Protein AF-A0A6J4N332-F1 (afdb_monomer_lite)

InterPro domains:
  IPR011109 DNA-binding recombinase domain [PF07508] (52-156)
  IPR038109 DNA-binding recombinase domain superfamily [G3DSA:3.90.1750.20] (2-177)
  IPR050639 Site-specific recombinase resolvase [PTHR30461] (3-165)

Radius of gyration: 23.94 Å; chains: 1; bounding box: 60×41×63 Å

Organism: NCBI:txid904963

Secondary structure (DSSP, 8-state):
-TTTT---SS---TTEEEEEE-TT--B---B-TT---SSTT-EEEEEE--HHHHHHHHHHHHHHHTS---HHHHHHHHHHTT---TTSPPP-HHHHHHHHH-GGGGT-EEE-SEE--TTS--EEPPGGG-EEETT-S--SS-HHHHHHHHHHHHHHHPPPPHHHHHHHHHHHHHH-SS--HHHHHTSTTSPPHHHHHHHHSSHHHHHHHTT---S-TTHHHHHHHHHHHHH---

Structure (mmCIF, N/CA/C/O backbone):
data_AF-A0A6J4N332-F1
#
_entry.id   AF-A0A6J4N332-F1
#
loop_
_atom_site.group_PDB
_atom_site.id
_atom_site.type_symbol
_atom_site.label_atom_id
_atom_site.label_alt_id
_atom_site.label_comp_id
_atom_site.label_asym_id
_atom_site.label_entity_id
_atom_site.label_seq_id
_atom_site.pdbx_PDB_ins_code
_atom_site.Cartn_x
_atom_site.Cartn_y
_atom_site.Cartn_z
_atom_site.occupancy
_atom_site.B_iso_or_equiv
_atom_site.auth_seq_id
_atom_site.auth_comp_id
_atom_site.auth_asym_id
_atom_site.auth_atom_id
_atom_site.pdbx_PDB_model_num
ATOM 1 N N . MET A 1 1 ? -13.618 -12.647 20.416 1.00 58.19 1 MET A N 1
ATOM 2 C CA . MET A 1 1 ? -13.437 -11.167 20.383 1.00 58.19 1 MET A CA 1
ATOM 3 C C . MET A 1 1 ? -13.174 -10.692 18.962 1.00 58.19 1 MET A C 1
ATOM 5 O O . MET A 1 1 ? -13.918 -9.859 18.483 1.00 58.19 1 MET A O 1
ATOM 9 N N . ILE A 1 2 ? -12.163 -11.226 18.280 1.00 55.88 2 ILE A N 1
ATOM 10 C CA . ILE A 1 2 ? -11.837 -10.832 16.899 1.00 55.88 2 ILE A CA 1
ATOM 11 C C . ILE A 1 2 ? -12.710 -11.577 15.882 1.00 55.88 2 ILE A C 1
ATOM 13 O O . ILE A 1 2 ? -13.166 -10.977 14.921 1.00 55.88 2 ILE A O 1
ATOM 17 N N . GLU A 1 3 ? -13.050 -12.836 16.171 1.00 62.97 3 GLU A N 1
ATOM 18 C CA . GLU A 1 3 ? -14.082 -13.617 15.459 1.00 62.97 3 GLU A CA 1
ATOM 19 C C . GLU A 1 3 ? -15.482 -12.989 15.529 1.00 62.97 3 GLU A C 1
ATOM 21 O O . GLU A 1 3 ? -16.375 -13.417 14.821 1.00 62.97 3 GLU A O 1
ATOM 26 N N . LEU A 1 4 ? -15.673 -11.976 16.383 1.00 65.00 4 LEU A N 1
ATOM 27 C CA . LEU A 1 4 ? -16.906 -11.190 16.489 1.00 65.00 4 LEU A CA 1
ATOM 28 C C . LEU A 1 4 ? -16.760 -9.814 15.806 1.00 65.00 4 LEU A C 1
ATOM 30 O O . LEU A 1 4 ? -17.497 -8.889 16.121 1.00 65.00 4 LEU A O 1
ATOM 34 N N . GLY A 1 5 ? -15.728 -9.626 14.974 1.00 66.00 5 GLY A N 1
ATOM 35 C CA . GLY A 1 5 ? -15.474 -8.382 14.242 1.00 66.00 5 GLY A CA 1
ATOM 36 C C . GLY A 1 5 ? -14.709 -7.302 15.019 1.00 66.00 5 GLY A C 1
ATOM 37 O O . GLY A 1 5 ? -14.253 -6.331 14.421 1.00 66.00 5 GLY A O 1
ATOM 38 N N . TYR A 1 6 ? -14.451 -7.457 16.322 1.00 74.50 6 TYR A N 1
ATOM 39 C CA . TYR A 1 6 ? -13.833 -6.389 17.124 1.00 74.50 6 TYR A CA 1
ATOM 40 C C . TYR A 1 6 ? -12.315 -6.240 16.925 1.00 74.50 6 TYR A C 1
ATOM 42 O O . TYR A 1 6 ? -11.560 -7.213 16.833 1.00 74.50 6 TYR A O 1
ATOM 50 N N . ARG A 1 7 ? -11.835 -4.991 16.921 1.00 72.69 7 ARG A N 1
ATOM 51 C CA . ARG A 1 7 ? -10.424 -4.638 16.721 1.00 72.69 7 ARG A CA 1
ATOM 52 C C . ARG A 1 7 ? -9.611 -4.731 18.010 1.00 72.69 7 ARG A C 1
ATOM 54 O O . ARG A 1 7 ? -9.975 -4.172 19.045 1.00 72.69 7 ARG A O 1
ATOM 61 N N . GLN A 1 8 ? -8.438 -5.357 17.922 1.00 70.88 8 GLN A N 1
ATOM 62 C CA . GLN A 1 8 ? -7.503 -5.464 19.040 1.00 70.88 8 GLN A CA 1
ATOM 63 C C . GLN A 1 8 ? -6.393 -4.405 18.953 1.00 70.88 8 GLN A C 1
ATOM 65 O O . GLN A 1 8 ? -5.367 -4.609 18.310 1.00 70.88 8 GLN A O 1
ATOM 70 N N . GLY A 1 9 ? -6.593 -3.283 19.651 1.00 68.81 9 GLY A N 1
ATOM 71 C CA . GLY A 1 9 ? -5.566 -2.258 19.867 1.00 68.81 9 GLY A CA 1
ATOM 72 C C . GLY A 1 9 ? -5.037 -1.570 18.598 1.00 68.81 9 GLY A C 1
ATOM 73 O O . GLY A 1 9 ? -5.588 -1.701 17.505 1.00 68.81 9 GLY A O 1
ATOM 74 N N . GLY A 1 10 ? -3.959 -0.800 18.776 1.00 71.38 10 GLY A N 1
ATOM 75 C CA . GLY A 1 10 ? -3.265 -0.078 17.706 1.00 71.38 10 GLY A CA 1
ATOM 76 C C . GLY A 1 10 ? -4.014 1.149 17.158 1.00 71.38 10 GLY A C 1
ATOM 77 O O . GLY A 1 10 ? -5.195 1.349 17.444 1.00 71.38 10 GLY A O 1
ATOM 78 N N . PRO A 1 11 ? -3.335 2.003 16.373 1.00 73.19 11 PRO A N 1
ATOM 79 C CA . PRO A 1 11 ? -3.972 3.136 15.709 1.00 73.19 11 PRO A CA 1
ATOM 80 C C . PRO A 1 11 ? -4.977 2.678 14.636 1.00 73.19 11 PRO A C 1
ATOM 82 O O . PRO A 1 11 ? -4.857 1.588 14.063 1.00 73.19 11 PRO A O 1
ATOM 85 N N . ALA A 1 12 ? -5.972 3.526 14.354 1.00 77.50 12 ALA A N 1
ATOM 86 C CA . ALA A 1 12 ? -6.942 3.296 13.280 1.00 77.50 12 ALA A CA 1
ATOM 87 C C . ALA A 1 12 ? -6.272 3.411 11.897 1.00 77.50 12 ALA A C 1
ATOM 89 O O . ALA A 1 12 ? -6.415 2.524 11.056 1.00 77.50 12 ALA A O 1
ATOM 90 N N . GLY A 1 13 ? -5.458 4.453 11.706 1.00 80.25 13 GLY A N 1
ATOM 91 C CA . GLY A 1 13 ? -4.932 4.880 10.405 1.00 80.25 13 GLY A CA 1
ATOM 92 C C . GLY A 1 13 ? -5.753 6.038 9.828 1.00 80.25 13 GLY A C 1
ATOM 93 O O . GLY A 1 13 ? -6.741 6.448 10.429 1.00 80.25 13 GLY A O 1
ATOM 94 N N . SER A 1 14 ? -5.331 6.589 8.690 1.00 84.00 14 SER A N 1
ATOM 95 C CA . SER A 1 14 ? -6.048 7.689 8.023 1.00 84.00 14 SER A CA 1
ATOM 96 C C . SER A 1 14 ? -7.370 7.210 7.424 1.00 84.00 14 SER A C 1
ATOM 98 O O . SER A 1 14 ? -7.423 6.096 6.902 1.00 84.00 14 SER A O 1
ATOM 100 N N . GLY A 1 15 ? -8.416 8.036 7.510 1.00 84.31 15 GLY A N 1
ATOM 101 C CA . GLY A 1 15 ? -9.750 7.754 6.962 1.00 84.31 15 GLY A CA 1
ATOM 102 C C . GLY A 1 15 ? -10.626 6.848 7.827 1.00 84.31 15 GLY A C 1
ATOM 103 O O . GLY A 1 15 ? -11.761 6.573 7.458 1.00 84.31 15 GLY A O 1
ATOM 104 N N . VAL A 1 16 ? -10.128 6.399 8.982 1.00 88.06 16 VAL A N 1
ATOM 105 C CA . VAL A 1 16 ? -10.864 5.548 9.927 1.00 88.06 16 VAL A CA 1
ATOM 106 C C . VAL A 1 16 ? -10.650 6.015 11.367 1.00 88.06 16 VAL A C 1
ATOM 108 O O . VAL A 1 16 ? -9.658 6.674 11.698 1.00 88.06 16 VAL A O 1
ATOM 111 N N . ARG A 1 17 ? -11.581 5.672 12.255 1.00 88.00 17 ARG A N 1
ATOM 112 C CA . ARG A 1 17 ? -11.564 6.005 13.682 1.00 88.00 17 ARG A CA 1
ATOM 113 C C . ARG A 1 17 ? -11.876 4.788 14.534 1.00 88.00 17 ARG A C 1
ATOM 115 O O . ARG A 1 17 ? -12.528 3.857 14.084 1.00 88.00 17 ARG A O 1
ATOM 122 N N . ARG A 1 18 ? -11.375 4.791 15.771 1.00 88.81 18 ARG A N 1
ATOM 123 C CA . ARG A 1 18 ? -11.700 3.766 16.770 1.00 88.81 18 ARG A CA 1
ATOM 124 C C . ARG A 1 18 ? -12.920 4.234 17.542 1.00 88.81 18 ARG A C 1
ATOM 126 O O . ARG A 1 18 ? -12.878 5.316 18.113 1.00 88.81 18 ARG A O 1
ATOM 133 N N . MET A 1 19 ? -13.950 3.408 17.609 1.00 86.94 19 MET A N 1
ATOM 134 C CA . MET A 1 19 ? -15.148 3.687 18.393 1.00 86.94 19 MET A CA 1
ATOM 135 C C . MET A 1 19 ? -15.365 2.539 19.384 1.00 86.94 19 MET A C 1
ATOM 137 O O . MET A 1 19 ? -15.422 1.383 18.953 1.00 86.94 19 MET A O 1
ATOM 141 N N . PRO A 1 20 ? -15.419 2.791 20.704 1.00 84.94 20 PRO A N 1
ATOM 142 C CA . PRO A 1 20 ? -15.798 1.781 21.664 1.00 84.94 20 PRO A CA 1
ATOM 143 C C . PRO A 1 20 ? -17.285 1.470 21.516 1.00 84.94 20 PRO A C 1
ATOM 145 O O . PRO A 1 20 ? -18.094 2.362 21.260 1.00 84.94 20 PRO A O 1
ATOM 148 N N . ALA A 1 21 ? -17.628 0.209 21.719 1.00 83.19 21 ALA A N 1
ATOM 149 C CA . ALA A 1 21 ? -18.994 -0.263 21.825 1.00 83.19 21 ALA A CA 1
ATOM 150 C C . ALA A 1 21 ? -19.161 -1.010 23.151 1.00 83.19 21 ALA A C 1
ATOM 152 O O . ALA A 1 21 ? -18.235 -1.699 23.592 1.00 83.19 21 ALA A O 1
ATOM 153 N N . ASP A 1 22 ? -20.309 -0.863 23.805 1.00 82.56 22 ASP A N 1
ATOM 154 C CA . ASP A 1 22 ? -20.609 -1.617 25.025 1.00 82.56 22 ASP A CA 1
ATOM 155 C C . ASP A 1 22 ? -20.849 -3.117 24.735 1.00 82.56 22 ASP A C 1
ATOM 157 O O . ASP A 1 22 ? -20.709 -3.592 23.605 1.00 82.56 22 ASP A O 1
ATOM 161 N N . GLN A 1 23 ? -21.193 -3.898 25.765 1.00 76.12 23 GLN A N 1
ATOM 162 C CA . GLN A 1 23 ? -21.475 -5.333 25.607 1.00 76.12 23 GLN A CA 1
ATOM 163 C C . GLN A 1 23 ? -22.710 -5.625 24.738 1.00 76.12 23 GLN A C 1
ATOM 165 O O . GLN A 1 23 ? -22.808 -6.723 24.196 1.00 76.12 23 GLN A O 1
ATOM 170 N N . ALA A 1 24 ? -23.619 -4.658 24.583 1.00 75.69 24 ALA A N 1
ATOM 171 C CA . ALA A 1 24 ? -24.785 -4.740 23.710 1.00 75.69 24 ALA A CA 1
ATOM 172 C C . ALA A 1 24 ? -24.498 -4.201 22.292 1.00 75.69 24 ALA A C 1
ATOM 174 O O . ALA A 1 24 ? -25.405 -4.145 21.466 1.00 75.69 24 ALA A O 1
ATOM 175 N N . GLY A 1 25 ? -23.253 -3.797 22.002 1.00 72.75 25 GLY A N 1
ATOM 176 C CA . GLY A 1 25 ? -22.838 -3.265 20.705 1.00 72.75 25 GLY A CA 1
ATOM 177 C C . GLY A 1 25 ? -23.150 -1.782 20.492 1.00 72.75 25 GLY A C 1
ATOM 178 O O . GLY A 1 25 ? -22.969 -1.286 19.382 1.00 72.75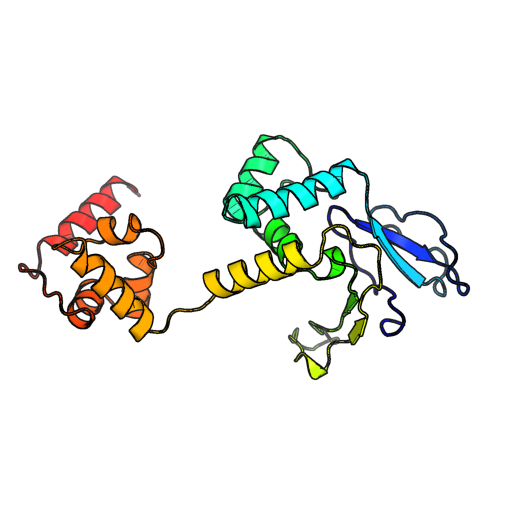 25 GLY A O 1
ATOM 179 N N . ARG A 1 26 ? -23.590 -1.048 21.521 1.00 80.38 26 ARG A N 1
ATOM 180 C CA . ARG A 1 26 ? -23.965 0.366 21.378 1.00 80.38 26 ARG A CA 1
ATOM 181 C C . ARG A 1 26 ? -22.724 1.262 21.353 1.00 80.38 26 ARG A C 1
ATOM 183 O O . ARG A 1 26 ? -21.853 1.090 22.210 1.00 80.38 26 ARG A O 1
ATOM 190 N N . PRO A 1 27 ? -22.631 2.226 20.421 1.00 83.50 27 PRO A N 1
ATOM 191 C CA . PRO A 1 27 ? -21.470 3.102 20.279 1.00 83.50 27 PRO A CA 1
ATOM 192 C C . PRO A 1 27 ? -21.322 4.074 21.459 1.00 83.50 27 PRO A C 1
ATOM 194 O O . PRO A 1 27 ? -22.308 4.627 21.938 1.00 83.50 27 PRO A O 1
ATOM 197 N N . LYS A 1 28 ? -20.081 4.322 21.908 1.00 81.25 28 LYS A N 1
ATOM 198 C CA . LYS A 1 28 ? -19.765 5.170 23.081 1.00 81.25 28 LYS A CA 1
ATOM 199 C C . LYS A 1 28 ? -18.924 6.414 22.749 1.00 81.25 28 LYS A C 1
ATOM 201 O O . LYS A 1 28 ? -18.282 6.976 23.630 1.00 81.25 28 LYS A O 1
ATOM 206 N N . GLY A 1 29 ? -18.927 6.842 21.485 1.00 80.62 29 GLY A N 1
ATOM 207 C CA . GLY A 1 29 ? -18.156 7.991 20.990 1.00 80.62 29 GLY A CA 1
ATOM 208 C C . GLY A 1 29 ? -16.802 7.609 20.384 1.00 80.62 29 GLY A C 1
ATOM 209 O O . GLY A 1 29 ? -16.307 6.502 20.567 1.00 80.62 29 GLY A O 1
ATOM 210 N N . VAL A 1 30 ? -16.203 8.503 19.600 1.00 84.25 30 VAL A N 1
ATOM 211 C CA . VAL A 1 30 ? -14.932 8.232 18.910 1.00 84.25 30 VAL A CA 1
ATOM 212 C C . VAL A 1 30 ? -13.750 8.453 19.854 1.00 84.25 30 VAL A C 1
ATOM 214 O O . VAL A 1 30 ? -13.645 9.505 20.471 1.00 84.25 30 VAL A O 1
ATOM 217 N N . LEU A 1 31 ? -12.825 7.490 19.914 1.00 80.06 31 LEU A N 1
ATOM 218 C CA . LEU A 1 31 ? -11.552 7.652 20.616 1.00 80.06 31 LEU A CA 1
ATOM 219 C C . LEU A 1 31 ? -10.600 8.538 19.809 1.00 80.06 31 LEU A C 1
ATOM 221 O O . LEU A 1 31 ? -10.289 8.252 18.644 1.00 80.06 31 LEU A O 1
ATOM 225 N N . GLY A 1 32 ? -10.061 9.548 20.478 1.00 73.62 32 GLY A N 1
ATOM 226 C CA . GLY A 1 32 ? -8.930 10.339 20.034 1.00 73.62 32 GLY A CA 1
ATOM 227 C C . GLY A 1 32 ? -7.633 9.530 19.941 1.00 73.62 32 GLY A C 1
ATOM 228 O O . GLY A 1 32 ? -7.525 8.344 20.284 1.00 73.62 32 GLY A O 1
ATOM 229 N N . ARG A 1 33 ? -6.586 10.179 19.433 1.00 68.06 33 ARG A N 1
ATOM 230 C CA . ARG A 1 33 ? -5.275 9.543 19.281 1.00 68.06 33 ARG A CA 1
ATOM 231 C C . ARG A 1 33 ? -4.666 9.256 20.654 1.00 68.06 33 ARG A C 1
ATOM 233 O O . ARG A 1 33 ? -4.475 10.161 21.450 1.00 68.06 33 ARG A O 1
ATOM 240 N N . GLY A 1 34 ? -4.290 8.000 20.890 1.00 68.31 34 GLY A N 1
ATOM 241 C CA . GLY A 1 34 ? -3.694 7.570 22.161 1.00 68.31 34 GLY A CA 1
ATOM 242 C C . GLY A 1 34 ? -4.720 7.286 23.259 1.00 68.31 34 GLY A C 1
ATOM 243 O O . GLY A 1 34 ? -4.375 6.635 24.241 1.00 68.31 34 GLY A O 1
ATOM 244 N N . GLU A 1 35 ? -5.982 7.670 23.055 1.00 76.94 35 GLU A N 1
ATOM 245 C CA . GLU A 1 35 ? -7.046 7.383 24.004 1.00 76.94 35 GLU A CA 1
ATOM 246 C C . GLU A 1 35 ? -7.361 5.886 24.065 1.00 76.94 35 GLU A C 1
ATOM 248 O O . GLU A 1 35 ? -7.295 5.121 23.081 1.00 76.94 35 GLU A O 1
ATOM 253 N N . GLN A 1 36 ? -7.694 5.469 25.280 1.00 75.81 36 GLN A N 1
ATOM 254 C CA . GLN A 1 36 ? -8.082 4.113 25.613 1.00 75.81 36 GLN A CA 1
ATOM 255 C C . GLN A 1 36 ? -9.560 4.099 25.985 1.00 75.81 36 GLN A C 1
ATOM 257 O O . GLN A 1 36 ? -10.103 5.073 26.492 1.00 75.81 36 GLN A O 1
ATOM 262 N N . LYS A 1 37 ? -10.211 2.969 25.716 1.00 74.75 37 LYS A N 1
ATOM 263 C CA . LYS A 1 37 ? -11.578 2.726 26.173 1.00 74.75 37 LYS A CA 1
ATOM 264 C C . LYS A 1 37 ? -11.636 2.797 27.702 1.00 74.75 37 LYS A C 1
ATOM 266 O O . LYS A 1 37 ? -10.734 2.290 28.367 1.00 74.75 37 LYS A O 1
ATOM 271 N N . SER A 1 38 ? -12.706 3.373 28.238 1.00 73.75 38 SER A N 1
ATOM 272 C CA . SER A 1 38 ? -12.874 3.546 29.684 1.00 73.75 38 SER A CA 1
ATOM 273 C C . SER A 1 38 ? -13.109 2.222 30.413 1.00 73.75 38 SER A C 1
ATOM 275 O O . SER A 1 38 ? -12.639 2.052 31.532 1.00 73.75 38 SER A O 1
ATOM 277 N N . LEU A 1 39 ? -13.796 1.260 29.781 1.00 72.56 39 LEU A N 1
ATOM 278 C CA . LEU A 1 39 ? -14.021 -0.070 30.353 1.00 72.56 39 LEU A CA 1
ATOM 279 C C . LEU A 1 39 ? -13.248 -1.143 29.587 1.00 72.56 39 LEU A C 1
ATOM 281 O O . LEU A 1 39 ? -13.267 -1.213 28.357 1.00 72.56 39 LEU A O 1
ATOM 285 N N . GLN A 1 40 ? -12.612 -2.058 30.320 1.00 70.94 40 GLN A N 1
ATOM 286 C CA . GLN A 1 40 ? -11.914 -3.197 29.720 1.00 70.94 40 GLN A CA 1
ATOM 287 C C . GLN A 1 40 ? -12.870 -4.134 28.960 1.00 70.94 40 GLN A C 1
ATOM 289 O O . GLN A 1 40 ? -12.460 -4.771 27.983 1.00 70.94 40 GLN A O 1
ATOM 294 N N . THR A 1 41 ? -14.135 -4.188 29.379 1.00 75.25 41 THR A N 1
ATOM 295 C CA . THR A 1 41 ? -15.204 -4.988 28.770 1.00 75.25 41 THR A CA 1
ATOM 296 C C . THR A 1 41 ? -15.729 -4.403 27.462 1.00 75.25 41 THR A C 1
ATOM 298 O O . THR A 1 41 ? -16.176 -5.178 26.615 1.00 75.25 41 THR A O 1
ATOM 301 N N . ASP A 1 42 ? -15.614 -3.084 27.262 1.00 76.38 42 ASP A N 1
ATOM 302 C CA . ASP A 1 42 ? -16.023 -2.436 26.016 1.00 76.38 42 ASP A CA 1
ATOM 303 C C . ASP A 1 42 ? -15.229 -3.022 24.841 1.00 76.38 42 ASP A C 1
ATOM 305 O O . ASP A 1 42 ? -14.031 -3.331 24.924 1.00 76.38 42 ASP A O 1
ATOM 309 N N . ARG A 1 43 ? -15.903 -3.204 23.717 1.00 80.50 43 ARG A N 1
ATOM 310 C CA . ARG A 1 43 ? -15.305 -3.642 22.459 1.00 80.50 43 ARG A CA 1
ATOM 311 C C . ARG A 1 43 ? -14.891 -2.425 21.644 1.00 80.50 43 ARG A C 1
ATOM 313 O O . ARG A 1 43 ? -15.286 -1.315 21.961 1.00 80.50 43 ARG A O 1
ATOM 320 N N . VAL A 1 44 ? -14.045 -2.602 20.632 1.00 82.12 44 VAL A N 1
ATOM 321 C CA . VAL A 1 44 ? -13.648 -1.505 19.733 1.00 82.12 44 VAL A CA 1
ATOM 322 C C . VAL A 1 44 ? -13.962 -1.918 18.310 1.00 82.12 44 VAL A C 1
ATOM 324 O O . VAL A 1 44 ? -13.527 -2.984 17.876 1.00 82.12 44 VAL A O 1
ATOM 327 N N . VAL A 1 45 ? -14.672 -1.060 17.591 1.00 84.56 45 VAL A N 1
ATOM 328 C CA . VAL A 1 45 ? -14.903 -1.168 16.150 1.00 84.56 45 VAL A CA 1
ATOM 329 C C . VAL A 1 45 ? -14.167 -0.047 15.420 1.00 84.56 45 VAL A C 1
ATOM 331 O O . VAL A 1 45 ? -13.735 0.935 16.038 1.00 84.56 45 VAL A O 1
ATOM 334 N N . LEU A 1 46 ? -13.961 -0.219 14.116 1.00 86.88 46 LEU A N 1
ATOM 335 C CA . LEU A 1 46 ? -13.581 0.882 13.245 1.00 86.88 46 LEU A CA 1
ATOM 336 C C . LEU A 1 46 ? -14.825 1.483 12.608 1.00 86.88 46 LEU A C 1
ATOM 338 O O . LEU A 1 46 ? -15.744 0.762 12.245 1.00 86.88 46 LEU A O 1
ATOM 342 N N . VAL A 1 47 ? -14.806 2.800 12.468 1.00 87.94 47 VAL A N 1
ATOM 343 C CA . VAL A 1 47 ? -15.796 3.562 11.705 1.00 87.94 47 VAL A CA 1
ATOM 344 C C . VAL A 1 47 ? -15.081 4.507 10.744 1.00 87.94 47 VAL A C 1
ATOM 346 O O . VAL A 1 47 ? -13.905 4.824 10.984 1.00 87.94 47 VAL A O 1
ATOM 349 N N . PRO A 1 48 ? -15.744 4.968 9.673 1.00 90.75 48 PRO A N 1
ATOM 350 C CA . PRO A 1 48 ? -15.227 6.018 8.813 1.00 90.75 48 PRO A CA 1
ATOM 351 C C . PRO A 1 48 ? -14.811 7.243 9.633 1.00 90.75 48 PRO A C 1
ATOM 353 O O . PRO A 1 48 ? -15.427 7.593 10.642 1.00 90.75 48 PRO A O 1
ATOM 356 N N . GLY A 1 49 ? -13.687 7.844 9.249 1.00 88.56 49 GLY A N 1
ATOM 357 C CA . GLY A 1 49 ? -13.210 9.087 9.847 1.00 88.56 49 GLY A CA 1
ATOM 358 C C . GLY A 1 49 ? -13.924 10.319 9.286 1.00 88.56 49 GLY A C 1
ATOM 359 O O . GLY A 1 49 ? -14.928 10.186 8.596 1.00 88.56 49 GLY A O 1
ATOM 360 N N . PRO A 1 50 ? -13.390 11.523 9.555 1.00 89.62 50 PRO A N 1
ATOM 361 C CA . PRO A 1 50 ? -13.890 12.757 8.960 1.00 89.62 50 PRO A CA 1
ATOM 362 C C . PRO A 1 50 ? -13.943 12.671 7.433 1.00 89.62 50 PRO A C 1
ATOM 364 O O . PRO A 1 50 ? -13.031 12.101 6.823 1.00 89.62 50 PRO A O 1
ATOM 367 N N . ASP A 1 51 ? -14.950 13.304 6.829 1.00 89.62 51 ASP A N 1
ATOM 368 C CA . ASP A 1 51 ? -15.207 13.248 5.383 1.00 89.62 51 ASP A CA 1
ATOM 369 C C . ASP A 1 51 ? -13.980 13.613 4.549 1.00 89.62 51 ASP A C 1
ATOM 371 O O . ASP A 1 51 ? -13.693 12.951 3.554 1.00 89.62 51 ASP A O 1
ATOM 375 N N . GLN A 1 52 ? -13.195 14.596 4.998 1.00 89.88 52 GLN A N 1
ATOM 376 C CA . GLN A 1 52 ? -11.952 14.979 4.335 1.00 89.88 52 GLN A CA 1
ATOM 377 C C . GLN A 1 52 ? -10.943 13.823 4.278 1.00 89.88 52 GLN A C 1
ATOM 379 O O . GLN A 1 52 ? -10.346 13.576 3.236 1.00 89.88 52 GLN A O 1
ATOM 384 N N . GLU A 1 53 ? -10.759 13.075 5.370 1.00 91.12 53 GLU A N 1
ATOM 385 C CA . GLU A 1 53 ? -9.827 11.944 5.371 1.00 91.12 53 GLU A CA 1
ATOM 386 C C . GLU A 1 53 ? -10.347 10.777 4.528 1.00 91.12 53 GLU A C 1
ATOM 388 O O . GLU A 1 53 ? -9.562 10.101 3.859 1.00 91.12 53 GLU A O 1
ATOM 393 N N . VAL A 1 54 ? -11.660 10.534 4.558 1.00 93.25 54 VAL A N 1
ATOM 394 C CA . VAL A 1 54 ? -12.321 9.531 3.711 1.00 93.25 54 VAL A CA 1
ATOM 395 C C . VAL A 1 54 ? -12.151 9.893 2.234 1.00 93.25 54 VAL A C 1
ATOM 397 O O . VAL A 1 54 ? -11.774 9.036 1.432 1.00 93.25 54 VAL A O 1
ATOM 400 N N . ALA A 1 55 ? -12.347 11.164 1.877 1.00 93.75 55 ALA A N 1
ATOM 401 C CA . ALA A 1 55 ? -12.126 11.681 0.532 1.00 93.75 55 ALA A CA 1
ATOM 402 C C . ALA A 1 55 ? -10.660 11.532 0.103 1.00 93.75 55 ALA A C 1
ATOM 404 O O . ALA A 1 55 ? -10.397 11.037 -0.995 1.00 93.75 55 ALA A O 1
ATOM 405 N N . THR A 1 56 ? -9.698 11.846 0.979 1.00 94.88 56 THR A N 1
ATOM 406 C CA . THR A 1 56 ? -8.274 11.627 0.693 1.00 94.88 56 THR A CA 1
ATOM 407 C C . THR A 1 56 ? -7.987 10.143 0.433 1.00 94.88 56 THR A C 1
ATOM 409 O O . THR A 1 56 ? -7.363 9.819 -0.577 1.00 94.88 56 THR A O 1
ATOM 412 N N . VAL A 1 57 ? -8.499 9.217 1.256 1.00 95.56 57 VAL A N 1
ATOM 413 C CA . VAL A 1 57 ? -8.347 7.767 1.014 1.00 95.56 57 VAL A CA 1
ATOM 414 C C . VAL A 1 57 ? -8.939 7.357 -0.337 1.00 95.56 57 VAL A C 1
ATOM 416 O O . VAL A 1 57 ? -8.281 6.652 -1.100 1.00 95.56 57 VAL A O 1
ATOM 419 N N . ARG A 1 58 ? -10.144 7.822 -0.679 1.00 96.50 58 ARG A N 1
ATOM 420 C CA . ARG A 1 58 ? -10.776 7.521 -1.974 1.00 96.50 58 ARG A CA 1
ATOM 421 C C . ARG A 1 58 ? -9.970 8.073 -3.153 1.00 96.50 58 ARG A C 1
ATOM 423 O O . ARG A 1 58 ? -9.772 7.357 -4.132 1.00 96.50 58 ARG A O 1
ATOM 430 N N . SER A 1 59 ? -9.427 9.286 -3.038 1.00 96.56 59 SER A N 1
ATOM 431 C CA . SER A 1 59 ? -8.564 9.870 -4.075 1.00 96.56 59 SER A CA 1
ATOM 432 C C . SER A 1 59 ? -7.252 9.100 -4.261 1.00 96.56 59 SER A C 1
ATOM 434 O O . SER A 1 59 ? -6.775 8.984 -5.385 1.00 96.56 59 SER A O 1
ATOM 436 N N . ILE A 1 60 ? -6.697 8.496 -3.200 1.00 97.44 60 ILE A N 1
ATOM 437 C CA . ILE A 1 60 ? -5.541 7.590 -3.306 1.00 97.44 60 ILE A CA 1
ATOM 438 C C . ILE A 1 60 ? -5.889 6.374 -4.171 1.00 97.44 60 ILE A C 1
ATOM 440 O O . ILE A 1 60 ? -5.109 6.012 -5.053 1.00 97.44 60 ILE A O 1
ATOM 444 N N . TYR A 1 61 ? -7.053 5.757 -3.946 1.00 97.88 61 TYR A N 1
ATOM 445 C CA . TYR A 1 61 ? -7.506 4.627 -4.762 1.00 97.88 61 TYR A CA 1
ATOM 446 C C . TYR A 1 61 ? -7.741 5.033 -6.213 1.00 97.88 61 TYR A C 1
ATOM 448 O O . TYR A 1 61 ? -7.280 4.334 -7.111 1.00 97.88 61 TYR A O 1
ATOM 456 N N . GLN A 1 62 ? -8.384 6.176 -6.449 1.00 97.56 62 GLN A N 1
ATOM 457 C CA . GLN A 1 62 ? -8.575 6.712 -7.794 1.00 97.56 62 GLN A CA 1
ATOM 458 C C . GLN A 1 62 ? -7.233 6.927 -8.509 1.00 97.56 62 GLN A C 1
ATOM 460 O O . GLN A 1 62 ? -7.026 6.377 -9.589 1.00 97.56 62 GLN A O 1
ATOM 465 N N . ALA A 1 63 ? -6.304 7.645 -7.876 1.00 97.31 63 ALA A N 1
ATOM 466 C CA . ALA A 1 63 ? -4.983 7.938 -8.420 1.00 97.31 63 ALA A CA 1
ATOM 467 C C . ALA A 1 63 ? -4.174 6.671 -8.738 1.00 97.31 63 ALA A C 1
ATOM 469 O O . ALA A 1 63 ? -3.433 6.616 -9.718 1.00 97.31 63 ALA A O 1
ATOM 470 N N . PHE A 1 64 ? -4.298 5.640 -7.903 1.00 97.31 64 PHE A N 1
ATOM 471 C CA . PHE A 1 64 ? -3.573 4.391 -8.093 1.00 97.31 64 PHE A CA 1
ATOM 472 C C . PHE A 1 64 ? -4.209 3.492 -9.161 1.00 97.31 64 PHE A C 1
ATOM 474 O O . PHE A 1 64 ? -3.501 2.951 -10.010 1.00 97.31 64 PHE A O 1
ATOM 481 N N . VAL A 1 65 ? -5.531 3.313 -9.104 1.00 96.44 65 VAL A N 1
ATOM 482 C CA . VAL A 1 65 ? -6.272 2.359 -9.941 1.00 96.44 65 VAL A CA 1
ATOM 483 C C . VAL A 1 65 ? -6.593 2.938 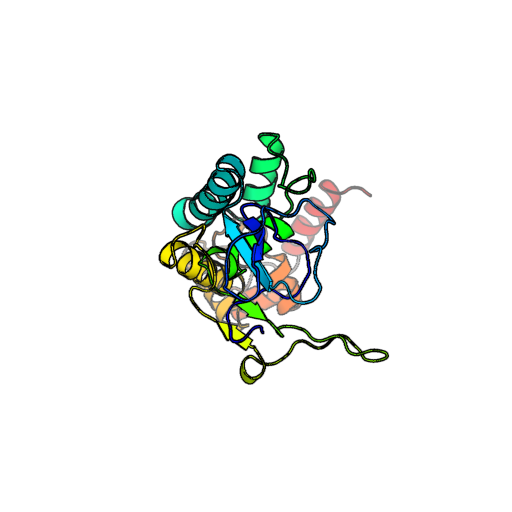-11.313 1.00 96.44 65 VAL A C 1
ATOM 485 O O . VAL A 1 65 ? -6.382 2.258 -12.311 1.00 96.44 65 VAL A O 1
ATOM 488 N N . ARG A 1 66 ? -7.112 4.170 -11.369 1.00 94.62 66 ARG A N 1
ATOM 489 C CA . ARG A 1 66 ? -7.541 4.802 -12.625 1.00 94.62 66 ARG A CA 1
ATOM 490 C C . ARG A 1 66 ? -6.389 5.513 -13.317 1.00 94.62 66 ARG A C 1
ATOM 492 O O . ARG A 1 66 ? -6.166 5.285 -14.498 1.00 94.62 66 ARG A O 1
ATOM 499 N N . ASP A 1 67 ? -5.630 6.307 -12.567 1.00 94.50 67 ASP A N 1
ATOM 500 C CA . ASP A 1 67 ? -4.567 7.138 -13.151 1.00 94.50 67 ASP A CA 1
ATOM 501 C C . ASP A 1 67 ? -3.220 6.393 -13.232 1.00 94.50 67 ASP A C 1
ATOM 503 O O . ASP A 1 67 ? -2.225 6.931 -13.711 1.00 94.50 67 ASP A O 1
ATOM 507 N N . GLY A 1 68 ? -3.153 5.154 -12.728 1.00 91.69 68 GLY A N 1
ATOM 508 C CA . GLY A 1 68 ? -1.971 4.293 -12.811 1.00 91.69 68 GLY A CA 1
ATOM 509 C C . GLY A 1 68 ? -0.760 4.763 -11.996 1.00 91.69 68 GLY A C 1
ATOM 510 O O . GLY A 1 68 ? 0.323 4.179 -12.125 1.00 91.69 68 GLY A O 1
ATOM 511 N N . ARG A 1 69 ? -0.909 5.770 -11.127 1.00 93.81 69 ARG A N 1
ATOM 512 C CA . ARG A 1 69 ? 0.202 6.392 -10.390 1.00 93.81 69 ARG A CA 1
ATOM 513 C C . ARG A 1 69 ? 0.877 5.405 -9.430 1.00 93.81 69 ARG A C 1
ATOM 515 O O . ARG A 1 69 ? 0.281 4.438 -8.942 1.00 93.81 69 ARG A O 1
ATOM 522 N N . ARG A 1 70 ? 2.163 5.614 -9.153 1.00 90.75 70 ARG A N 1
ATOM 523 C CA . ARG A 1 70 ? 2.944 4.839 -8.172 1.00 90.75 70 ARG A CA 1
ATOM 524 C C . ARG A 1 70 ? 2.724 5.392 -6.766 1.00 90.75 70 ARG A C 1
ATOM 526 O O . ARG A 1 70 ? 2.506 6.587 -6.581 1.00 90.75 70 ARG A O 1
ATOM 533 N N . GLU A 1 71 ? 2.878 4.553 -5.739 1.00 91.62 71 GLU A N 1
ATOM 534 C CA . GLU A 1 71 ? 2.607 4.970 -4.353 1.00 91.62 71 GLU A CA 1
ATOM 535 C C . GLU A 1 71 ? 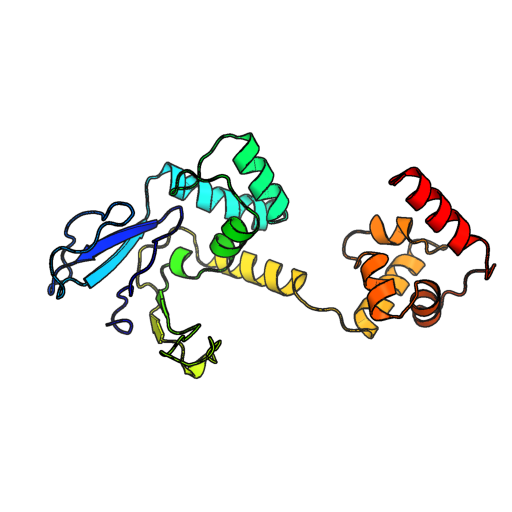3.463 6.168 -3.891 1.00 91.62 71 GLU A C 1
ATOM 537 O O . GLU A 1 71 ? 3.016 6.973 -3.078 1.00 91.62 71 GLU A O 1
ATOM 542 N N . HIS A 1 72 ? 4.695 6.301 -4.400 1.00 90.62 72 HIS A N 1
ATOM 543 C CA . HIS A 1 72 ? 5.576 7.426 -4.064 1.00 90.62 72 HIS A CA 1
ATOM 544 C C . HIS A 1 72 ? 5.154 8.739 -4.743 1.00 90.62 72 HIS A C 1
ATOM 546 O O . HIS A 1 72 ? 5.290 9.802 -4.143 1.00 90.62 72 HIS A O 1
ATOM 552 N N . GLU A 1 73 ? 4.606 8.675 -5.958 1.00 92.19 73 GLU A N 1
ATOM 553 C CA . GLU A 1 73 ? 4.103 9.845 -6.684 1.00 92.19 73 GLU A CA 1
ATOM 554 C C . GLU A 1 73 ? 2.848 10.394 -6.016 1.00 92.19 73 GLU A C 1
ATOM 556 O O . GLU A 1 73 ? 2.728 11.604 -5.843 1.00 92.19 73 GLU A O 1
ATOM 561 N N . ILE A 1 74 ? 1.954 9.495 -5.591 1.00 96.06 74 ILE A N 1
ATOM 562 C CA . ILE A 1 74 ? 0.750 9.836 -4.827 1.00 96.06 74 ILE A CA 1
ATOM 563 C C . ILE A 1 74 ? 1.143 10.488 -3.496 1.00 96.06 74 ILE A C 1
ATOM 565 O O . ILE A 1 74 ? 0.609 11.533 -3.141 1.00 96.06 74 ILE A O 1
ATOM 569 N N . ALA A 1 75 ? 2.113 9.918 -2.771 1.00 93.00 75 ALA A N 1
ATOM 570 C CA . ALA A 1 75 ? 2.581 10.495 -1.511 1.00 93.00 75 ALA A CA 1
ATOM 571 C C . ALA A 1 75 ? 3.162 11.909 -1.692 1.00 93.00 75 ALA A C 1
ATOM 573 O O . ALA A 1 75 ? 2.838 12.801 -0.913 1.00 93.00 75 ALA A O 1
ATOM 574 N N . ARG A 1 76 ? 3.991 12.123 -2.725 1.00 93.25 76 ARG A N 1
ATOM 575 C CA . ARG A 1 76 ? 4.574 13.437 -3.043 1.00 93.25 76 ARG A CA 1
ATOM 576 C C . ARG A 1 76 ? 3.499 14.472 -3.374 1.00 93.25 76 ARG A C 1
ATOM 578 O O . ARG A 1 76 ? 3.587 15.607 -2.931 1.00 93.25 76 ARG A O 1
ATOM 585 N N . ASP A 1 77 ? 2.490 14.074 -4.133 1.00 95.44 77 ASP A N 1
ATOM 586 C CA . ASP A 1 77 ? 1.376 14.938 -4.518 1.00 95.44 77 ASP A CA 1
ATOM 587 C C . ASP A 1 77 ? 0.503 15.347 -3.328 1.00 95.44 77 ASP A C 1
ATOM 589 O O . ASP A 1 77 ? 0.175 16.519 -3.176 1.00 95.44 77 ASP A O 1
ATOM 593 N N . LEU A 1 78 ? 0.204 14.410 -2.426 1.00 93.94 78 LEU A N 1
ATOM 594 C CA . LEU A 1 78 ? -0.507 14.715 -1.182 1.00 93.94 78 LEU A CA 1
ATOM 595 C C . LEU A 1 78 ? 0.291 15.661 -0.273 1.00 93.94 78 LEU A C 1
ATOM 597 O O . LEU A 1 78 ? -0.284 16.557 0.340 1.00 93.94 78 LEU A O 1
ATOM 601 N N . GLN A 1 79 ? 1.617 15.494 -0.201 1.00 93.38 79 GLN A N 1
ATOM 602 C CA . GLN A 1 79 ? 2.480 16.441 0.510 1.00 93.38 79 GLN A CA 1
ATOM 603 C C . GLN A 1 79 ? 2.464 17.830 -0.140 1.00 93.38 79 GLN A C 1
ATOM 605 O O . GLN A 1 79 ? 2.366 18.823 0.573 1.00 93.38 79 GLN A O 1
ATOM 610 N N . ALA A 1 80 ? 2.542 17.903 -1.472 1.00 91.94 80 ALA A N 1
ATOM 611 C CA . ALA A 1 80 ? 2.528 19.165 -2.211 1.00 91.94 80 ALA A CA 1
ATOM 612 C C . ALA A 1 80 ? 1.209 19.934 -2.033 1.00 91.94 80 ALA A C 1
ATOM 614 O O . ALA A 1 80 ? 1.219 21.159 -1.970 1.00 91.94 80 ALA A O 1
ATOM 615 N N . ARG A 1 81 ? 0.088 19.219 -1.877 1.00 89.75 81 ARG A N 1
ATOM 616 C CA . ARG A 1 81 ? -1.221 19.795 -1.535 1.00 89.75 81 ARG A CA 1
ATOM 617 C C . ARG A 1 81 ? -1.336 20.281 -0.086 1.00 89.75 81 ARG A C 1
ATOM 619 O O . ARG A 1 81 ? -2.344 20.879 0.272 1.00 89.75 81 ARG A O 1
ATOM 626 N N . GLY A 1 82 ? -0.335 20.020 0.755 1.00 85.56 82 GLY A N 1
ATOM 627 C CA . GLY A 1 82 ? -0.354 20.404 2.166 1.00 85.56 82 GLY A CA 1
ATOM 628 C C . GLY A 1 82 ? -1.366 19.622 3.007 1.00 85.56 82 GLY A C 1
ATOM 629 O O . GLY A 1 82 ? -1.669 20.042 4.119 1.00 85.56 82 GLY A O 1
ATOM 630 N N . GLU A 1 83 ? -1.885 18.493 2.513 1.00 80.19 83 GLU A N 1
ATOM 631 C CA . GLU A 1 83 ? -2.863 17.671 3.231 1.00 80.19 83 GLU A CA 1
ATOM 632 C C . GLU A 1 83 ? -2.157 16.838 4.316 1.00 80.19 83 GLU A C 1
ATOM 634 O O . GLU A 1 83 ? -1.433 15.887 3.988 1.00 80.19 83 GLU A O 1
ATOM 639 N N . PRO A 1 84 ? -2.338 17.127 5.619 1.00 75.06 84 PRO A N 1
ATOM 640 C CA . PRO A 1 84 ? -1.742 16.306 6.657 1.00 75.06 84 PRO A CA 1
ATOM 641 C C . PRO A 1 84 ? -2.442 14.947 6.718 1.00 75.06 84 PRO A C 1
ATOM 643 O O . PRO A 1 84 ? -3.643 14.811 6.495 1.00 75.06 84 PRO A O 1
ATOM 646 N N . THR A 1 85 ? -1.697 13.910 7.088 1.00 79.94 85 THR A N 1
ATOM 647 C CA . THR A 1 85 ? -2.323 12.627 7.435 1.00 79.94 85 THR A CA 1
ATOM 648 C C . THR A 1 85 ? -3.171 12.799 8.698 1.00 79.94 85 THR A C 1
ATOM 650 O O . THR A 1 85 ? -2.888 13.675 9.513 1.00 79.94 85 THR A O 1
ATOM 653 N N . GLY A 1 86 ? -4.111 11.887 8.972 1.00 70.75 86 GLY A N 1
ATOM 654 C CA . GLY A 1 86 ? -4.857 11.870 10.250 1.00 70.75 86 GLY A CA 1
ATOM 655 C C . GLY A 1 86 ? -3.991 11.775 11.529 1.00 70.75 86 GLY A C 1
ATOM 656 O O . GLY A 1 86 ? -4.505 11.784 12.642 1.00 70.75 86 GLY A O 1
ATOM 657 N N . SER A 1 87 ? -2.661 11.668 11.396 1.00 70.81 87 SER A N 1
ATOM 658 C CA . SER A 1 87 ? -1.684 11.722 12.493 1.00 70.81 87 SER A CA 1
ATOM 659 C C . SER A 1 87 ? -0.867 13.025 12.556 1.00 70.81 87 SER A C 1
ATOM 661 O O . SER A 1 87 ? 0.050 13.115 13.377 1.00 70.81 87 SER A O 1
ATOM 663 N N . GLY A 1 88 ? -1.157 13.995 11.683 1.00 78.06 88 GLY A N 1
ATOM 664 C CA . GLY A 1 88 ? -0.415 15.250 11.522 1.00 78.06 88 GLY A CA 1
ATOM 665 C C . GLY A 1 88 ? 0.955 15.099 10.853 1.00 78.06 88 GLY A C 1
ATOM 666 O O . GLY A 1 88 ? 1.735 16.041 10.828 1.00 78.06 88 GLY A O 1
ATOM 667 N N . ARG A 1 89 ? 1.290 13.907 10.344 1.00 82.88 89 ARG A N 1
ATOM 668 C CA . ARG A 1 89 ? 2.583 13.620 9.699 1.00 82.88 89 ARG A CA 1
ATOM 669 C C . ARG A 1 89 ? 2.498 13.763 8.176 1.00 82.88 89 ARG A C 1
ATOM 671 O O . ARG A 1 89 ? 1.415 13.514 7.637 1.00 82.88 89 ARG A O 1
ATOM 678 N N . PRO A 1 90 ? 3.615 14.065 7.486 1.00 87.50 90 PRO A N 1
ATOM 679 C CA . PRO A 1 90 ? 3.676 14.037 6.027 1.00 87.50 90 PRO A CA 1
ATOM 680 C C . PRO A 1 90 ? 3.362 12.648 5.462 1.00 87.50 90 PRO A C 1
ATOM 682 O O . PRO A 1 90 ? 3.708 11.623 6.058 1.00 87.50 90 PRO A O 1
ATOM 685 N N . TRP A 1 91 ? 2.744 12.614 4.285 1.00 91.94 91 TRP A N 1
ATOM 686 C CA . TRP A 1 91 ? 2.442 11.375 3.572 1.00 91.94 91 TRP A CA 1
ATOM 687 C C . TRP A 1 91 ? 3.709 10.644 3.145 1.00 91.94 91 TRP A C 1
ATOM 689 O O . TRP A 1 91 ? 4.607 11.241 2.576 1.00 91.94 91 TRP A O 1
ATOM 699 N N . THR A 1 92 ? 3.798 9.335 3.352 1.00 89.19 92 THR A N 1
ATOM 700 C CA . THR A 1 92 ? 4.931 8.541 2.846 1.00 89.19 92 THR A CA 1
ATOM 701 C C . THR A 1 92 ? 4.446 7.448 1.906 1.00 89.19 92 THR A C 1
ATOM 703 O O . THR A 1 92 ? 3.306 6.990 2.006 1.00 89.19 92 THR A O 1
ATOM 706 N N . ARG A 1 93 ? 5.338 6.950 1.039 1.00 90.62 93 ARG A N 1
ATOM 707 C CA . ARG A 1 93 ? 5.078 5.770 0.192 1.00 90.62 93 ARG A CA 1
ATOM 708 C C . ARG A 1 93 ? 4.579 4.573 1.004 1.00 90.62 93 ARG A C 1
ATOM 710 O O . ARG A 1 93 ? 3.731 3.822 0.533 1.00 90.62 93 ARG A O 1
ATOM 717 N N . GLY A 1 94 ? 5.110 4.380 2.215 1.00 83.81 94 GLY A N 1
ATOM 718 C CA . GLY A 1 94 ? 4.690 3.303 3.115 1.00 83.81 94 GLY A CA 1
ATOM 719 C C . GLY A 1 94 ? 3.250 3.466 3.603 1.00 83.81 94 GLY A C 1
ATOM 720 O O . GLY A 1 94 ? 2.514 2.487 3.649 1.00 83.81 94 GLY A O 1
ATOM 721 N N . MET A 1 95 ? 2.824 4.697 3.895 1.00 89.81 95 MET A N 1
ATOM 722 C CA . MET A 1 95 ? 1.449 4.987 4.322 1.00 89.81 95 MET A CA 1
ATOM 723 C C . MET A 1 95 ? 0.444 4.779 3.190 1.00 89.81 95 MET A C 1
ATOM 725 O O . MET A 1 95 ? -0.584 4.142 3.399 1.00 89.81 95 MET A O 1
ATOM 729 N N . VAL A 1 96 ? 0.767 5.249 1.982 1.00 93.75 96 VAL A N 1
ATOM 730 C CA . VAL A 1 96 ? -0.055 4.992 0.787 1.00 93.75 96 VAL A CA 1
ATOM 731 C C . VAL A 1 96 ? -0.168 3.486 0.529 1.00 93.75 96 VAL A C 1
ATOM 733 O O . VAL A 1 96 ? -1.258 2.973 0.294 1.00 93.75 96 VAL A O 1
ATOM 736 N N . HIS A 1 97 ? 0.936 2.748 0.655 1.00 91.06 97 HIS A N 1
ATOM 737 C CA . HIS A 1 97 ? 0.928 1.294 0.503 1.00 91.06 97 HIS A CA 1
ATOM 738 C C . HIS A 1 97 ? 0.081 0.579 1.561 1.00 91.06 97 HIS A C 1
ATOM 740 O O . HIS A 1 97 ? -0.631 -0.366 1.230 1.00 91.06 97 HIS A O 1
ATOM 746 N N . GLU A 1 98 ? 0.119 1.019 2.823 1.00 90.56 98 GLU A N 1
ATOM 747 C CA . GLU A 1 98 ? -0.765 0.471 3.856 1.00 90.56 98 GLU A CA 1
ATOM 748 C C . GLU A 1 98 ? -2.236 0.681 3.478 1.00 90.56 98 GLU A C 1
ATOM 750 O O . GLU A 1 98 ? -3.031 -0.249 3.593 1.00 90.56 98 GLU A O 1
ATOM 755 N N . ILE A 1 99 ? -2.596 1.866 2.974 1.00 94.81 99 ILE A N 1
ATOM 756 C CA . ILE A 1 99 ? -3.968 2.164 2.542 1.00 94.81 99 ILE A CA 1
ATOM 757 C C . ILE A 1 99 ? -4.432 1.219 1.436 1.00 94.81 99 ILE A C 1
ATOM 759 O O . ILE A 1 99 ? -5.524 0.667 1.534 1.00 94.81 99 ILE A O 1
ATOM 763 N N . LEU A 1 100 ? -3.588 0.989 0.430 1.00 95.00 100 LEU A N 1
ATOM 764 C CA . LEU A 1 100 ? -3.904 0.153 -0.732 1.00 95.00 100 LEU A CA 1
ATOM 765 C C . LEU A 1 100 ? -3.907 -1.361 -0.440 1.00 95.00 100 LEU A C 1
ATOM 767 O O . LEU A 1 100 ? -4.298 -2.146 -1.298 1.00 95.00 100 LEU A O 1
ATOM 771 N N . THR A 1 101 ? -3.435 -1.798 0.735 1.00 90.88 101 THR A N 1
ATOM 772 C CA . THR A 1 101 ? -3.271 -3.233 1.063 1.00 90.88 101 THR A CA 1
ATOM 773 C C . THR A 1 101 ? -4.034 -3.692 2.301 1.00 90.88 101 THR A C 1
ATOM 775 O O . THR A 1 101 ? -4.185 -4.897 2.528 1.00 90.88 101 THR A O 1
ATOM 778 N N . ASN A 1 102 ? -4.490 -2.764 3.140 1.00 92.06 102 ASN A N 1
ATOM 779 C CA . ASN A 1 102 ? -5.142 -3.095 4.396 1.00 92.06 102 ASN A CA 1
ATOM 780 C C . ASN A 1 102 ? -6.651 -3.286 4.200 1.00 92.06 102 ASN A C 1
ATOM 782 O O . ASN A 1 102 ? -7.372 -2.343 3.890 1.00 92.06 102 ASN A O 1
ATOM 786 N N . GLU A 1 103 ? -7.133 -4.504 4.442 1.00 93.44 103 GLU A N 1
ATOM 787 C CA . GLU A 1 103 ? -8.527 -4.910 4.198 1.00 93.44 103 GLU A CA 1
ATOM 788 C C . GLU A 1 103 ? -9.536 -4.167 5.100 1.00 93.44 103 GLU A C 1
ATOM 790 O O . GLU A 1 103 ? -10.722 -4.120 4.797 1.00 93.44 103 GLU A O 1
ATOM 795 N N . LYS A 1 104 ? -9.067 -3.451 6.135 1.00 92.62 104 LYS A N 1
ATOM 796 C CA . LYS A 1 104 ? -9.919 -2.555 6.938 1.00 92.62 104 LYS A CA 1
ATOM 797 C C . LYS A 1 104 ? -10.638 -1.487 6.107 1.00 92.62 104 LYS A C 1
ATOM 799 O O . LYS A 1 104 ? -11.680 -1.006 6.529 1.00 92.62 104 LYS A O 1
ATOM 804 N N . TYR A 1 105 ? -10.079 -1.090 4.961 1.00 94.88 105 TYR A N 1
ATOM 805 C CA . TYR A 1 105 ? -10.676 -0.056 4.111 1.00 94.88 105 TYR A CA 1
ATOM 806 C C . TYR A 1 105 ? -11.910 -0.549 3.346 1.00 94.88 105 TYR A C 1
ATOM 808 O O . TYR A 1 105 ? -12.750 0.276 2.998 1.00 94.88 105 TYR A O 1
ATOM 816 N N . VAL A 1 106 ? -12.058 -1.866 3.169 1.00 94.88 106 VAL A N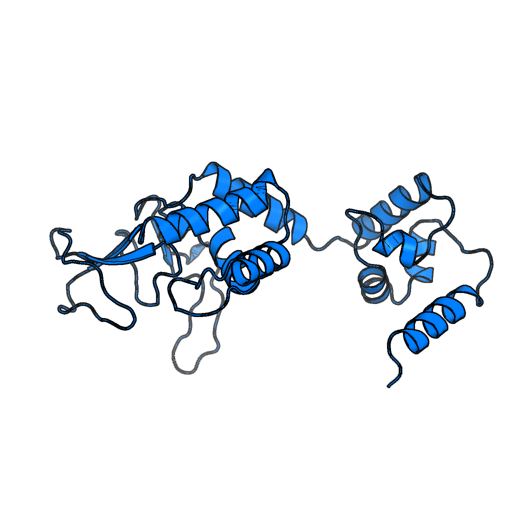 1
ATOM 817 C CA . VAL A 1 106 ? -13.270 -2.508 2.626 1.00 94.88 106 VAL A CA 1
ATOM 818 C C . VAL A 1 106 ? -14.179 -3.074 3.718 1.00 94.88 106 VAL A C 1
ATOM 820 O O . VAL A 1 106 ? -15.116 -3.803 3.421 1.00 94.88 106 VAL A O 1
ATOM 823 N N . GLY A 1 107 ? -13.912 -2.735 4.982 1.00 91.50 107 GLY A N 1
ATOM 824 C CA . GLY A 1 107 ? -14.730 -3.159 6.115 1.00 91.50 107 GLY A CA 1
ATOM 825 C C . GLY A 1 107 ? -14.282 -4.456 6.786 1.00 91.50 107 GLY A C 1
ATOM 826 O O . GLY A 1 107 ? -14.867 -4.850 7.788 1.00 91.50 107 GLY A O 1
ATOM 827 N N . ASP A 1 108 ? -13.223 -5.112 6.316 1.00 91.62 108 ASP A N 1
ATOM 828 C CA . ASP A 1 108 ? -12.812 -6.394 6.887 1.00 91.62 108 ASP A CA 1
ATOM 829 C C . ASP A 1 108 ? -11.881 -6.220 8.088 1.00 91.62 108 ASP A C 1
ATOM 831 O O . ASP A 1 108 ? -10.945 -5.411 8.093 1.00 91.62 108 ASP A O 1
ATOM 835 N N . ASN A 1 109 ? -12.059 -7.063 9.100 1.00 88.44 109 ASN A N 1
ATOM 836 C CA . ASN A 1 109 ? -11.117 -7.168 10.202 1.00 88.44 109 ASN A CA 1
ATOM 837 C C . ASN A 1 109 ? -10.252 -8.413 10.034 1.00 88.44 109 ASN A C 1
ATOM 839 O O . ASN A 1 109 ? -10.742 -9.534 10.145 1.00 88.44 109 ASN A O 1
ATOM 843 N N . VAL A 1 110 ? -8.949 -8.220 9.813 1.00 86.44 110 VAL A N 1
ATOM 844 C CA . VAL A 1 110 ? -7.981 -9.321 9.762 1.00 86.44 110 VAL A CA 1
ATOM 845 C C . VAL A 1 110 ? -6.893 -9.130 10.798 1.00 86.44 110 VAL A C 1
ATOM 847 O O . VAL A 1 110 ? -6.156 -8.142 10.797 1.00 86.44 110 VAL A O 1
ATOM 850 N N . TYR A 1 111 ? -6.760 -10.129 11.661 1.00 85.38 111 TYR A N 1
ATOM 851 C CA . TYR A 1 111 ? -5.814 -10.151 12.762 1.00 85.38 111 TYR A CA 1
ATOM 852 C C . TYR A 1 111 ? -4.858 -11.342 12.667 1.00 85.38 111 TYR A C 1
ATOM 854 O O . TYR A 1 111 ? -4.992 -12.231 11.830 1.00 85.38 111 TYR A O 1
ATOM 862 N N . ASN A 1 112 ? -3.867 -11.349 13.559 1.00 85.06 112 ASN A N 1
ATOM 863 C CA . ASN A 1 112 ? -2.898 -12.424 13.722 1.00 85.06 112 ASN A CA 1
ATOM 864 C C . ASN A 1 112 ? -2.059 -12.672 12.460 1.00 85.06 112 ASN A C 1
ATOM 866 O O . ASN A 1 112 ? -1.563 -13.774 12.256 1.00 85.06 112 ASN A O 1
ATOM 870 N N . ARG A 1 113 ? -1.843 -11.643 11.625 1.00 82.94 113 ARG A N 1
ATOM 871 C CA . ARG A 1 113 ? -0.900 -11.712 10.490 1.00 82.94 113 ARG A CA 1
ATOM 872 C C . ARG A 1 113 ? 0.556 -11.811 10.956 1.00 82.94 113 ARG A C 1
ATOM 874 O O . ARG A 1 113 ? 1.404 -12.379 10.268 1.00 82.94 113 ARG A O 1
ATOM 881 N N . VAL A 1 114 ? 0.851 -11.241 12.123 1.00 82.50 114 VAL A N 1
ATOM 882 C CA . VAL A 1 114 ? 2.170 -11.231 12.760 1.00 82.50 114 VAL A CA 1
ATOM 883 C C . VAL A 1 114 ? 1.985 -11.486 14.250 1.00 82.50 114 VAL A C 1
ATOM 885 O O . VAL A 1 114 ? 1.105 -10.889 14.867 1.00 82.50 114 VAL A O 1
ATOM 888 N N . SER A 1 115 ? 2.832 -12.330 14.831 1.00 83.81 115 SER A N 1
ATOM 889 C CA . SER A 1 115 ? 2.891 -12.562 16.272 1.00 83.81 115 SER A CA 1
ATOM 890 C C . SER A 1 115 ? 4.257 -12.161 16.832 1.00 83.81 115 SER A C 1
ATOM 892 O O . SER A 1 115 ? 5.300 -12.318 16.191 1.00 83.81 115 SER A O 1
ATOM 894 N N . PHE A 1 116 ? 4.253 -11.609 18.044 1.00 84.88 116 PHE A N 1
ATOM 895 C CA . PHE A 1 116 ? 5.463 -11.268 18.788 1.00 84.88 116 PHE A CA 1
ATOM 896 C C . PHE A 1 116 ? 5.276 -11.695 20.242 1.00 84.88 116 PHE A C 1
ATOM 898 O O . PHE A 1 116 ? 4.726 -10.961 21.059 1.00 84.88 116 PHE A O 1
ATOM 905 N N . LYS A 1 117 ? 5.655 -12.942 20.539 1.00 81.94 117 LYS A N 1
ATOM 906 C CA . LYS A 1 117 ? 5.570 -13.490 21.897 1.00 81.94 117 LYS A CA 1
ATOM 907 C C . LYS A 1 117 ? 6.771 -13.001 22.721 1.00 81.94 117 LYS A C 1
ATOM 909 O O . LYS A 1 117 ? 7.865 -12.909 22.158 1.00 81.94 117 LYS A O 1
ATOM 914 N N . PRO A 1 118 ? 6.610 -12.726 24.030 1.00 83.75 118 PRO A N 1
ATOM 915 C CA . PRO A 1 118 ? 7.715 -12.308 24.889 1.00 83.75 118 PRO A CA 1
ATOM 916 C C . PRO A 1 118 ? 8.934 -13.225 24.743 1.00 83.75 118 PRO A C 1
ATOM 918 O O . PRO A 1 118 ? 8.792 -14.447 24.668 1.00 83.75 118 PRO A O 1
ATOM 921 N N . LYS A 1 119 ? 10.129 -12.624 24.683 1.00 80.00 119 LYS A N 1
ATOM 922 C CA . LYS A 1 119 ? 11.422 -13.311 24.491 1.00 80.00 119 LYS A CA 1
ATOM 923 C C . LYS A 1 119 ? 11.558 -14.116 23.186 1.00 80.00 119 LYS A C 1
ATOM 925 O O . LYS A 1 119 ? 12.526 -14.855 23.032 1.00 80.00 119 LYS A O 1
ATOM 930 N N . ARG A 1 120 ? 10.631 -13.991 22.230 1.00 84.88 120 ARG A N 1
ATOM 931 C CA . ARG A 1 120 ? 10.729 -14.640 20.914 1.00 84.88 120 ARG A CA 1
ATOM 932 C C . ARG A 1 120 ? 10.842 -13.616 19.796 1.00 84.88 120 ARG A C 1
ATOM 934 O O . ARG A 1 120 ? 10.405 -12.477 19.921 1.00 84.88 120 ARG A O 1
ATOM 941 N N . LYS A 1 121 ? 11.428 -14.041 18.675 1.00 83.81 121 LYS A N 1
ATOM 942 C CA . LYS A 1 121 ? 11.485 -13.230 17.455 1.00 83.81 121 LYS A CA 1
ATOM 943 C C . LYS A 1 121 ? 10.075 -13.010 16.903 1.00 83.81 121 LYS A C 1
ATOM 945 O O . LYS A 1 121 ? 9.185 -13.837 17.087 1.00 83.81 121 LYS A O 1
ATOM 950 N N . ARG A 1 122 ? 9.889 -11.888 16.211 1.00 87.12 122 ARG A N 1
ATOM 951 C CA . ARG A 1 122 ? 8.653 -11.570 15.490 1.00 87.12 122 ARG A CA 1
ATOM 952 C C . ARG A 1 122 ? 8.463 -12.559 14.339 1.00 87.12 122 ARG A C 1
ATOM 954 O O . ARG A 1 122 ? 9.369 -12.714 13.525 1.00 87.12 122 ARG A O 1
ATOM 961 N N . VAL A 1 123 ? 7.294 -13.187 14.257 1.00 86.94 123 VAL A N 1
ATOM 962 C CA . VAL A 1 123 ? 6.968 -14.201 13.241 1.00 86.94 123 VAL A CA 1
ATOM 963 C C . VAL A 1 123 ? 5.797 -13.721 12.389 1.00 86.94 123 VAL A C 1
ATOM 965 O O . VAL A 1 123 ? 4.805 -13.220 12.918 1.00 86.94 123 VAL A O 1
ATOM 968 N N . ARG A 1 124 ? 5.902 -13.872 11.063 1.00 86.81 124 ARG A N 1
ATOM 969 C CA . ARG A 1 124 ? 4.766 -13.719 10.144 1.00 86.81 124 ARG A CA 1
ATOM 970 C C . ARG A 1 124 ? 3.993 -15.034 10.124 1.00 86.81 124 ARG A C 1
ATOM 972 O O . ARG A 1 124 ? 4.567 -16.071 9.809 1.00 86.81 124 ARG A O 1
ATOM 979 N N . ASN A 1 125 ? 2.715 -14.987 10.466 1.00 85.25 125 ASN A N 1
ATOM 980 C CA . ASN A 1 125 ? 1.898 -16.186 10.596 1.00 85.25 125 ASN A CA 1
ATOM 981 C C . ASN A 1 125 ? 1.312 -16.589 9.225 1.00 85.25 125 ASN A C 1
ATOM 983 O O . ASN A 1 125 ? 0.893 -15.694 8.480 1.00 85.25 125 ASN A O 1
ATOM 987 N N . PRO A 1 126 ? 1.247 -17.889 8.874 1.00 85.06 126 PRO A N 1
ATOM 988 C CA . PRO A 1 126 ? 0.501 -18.376 7.715 1.00 85.06 126 PRO A CA 1
ATOM 989 C C . PRO A 1 126 ? -0.988 -17.984 7.744 1.00 85.06 126 PRO A C 1
ATOM 991 O O . PRO A 1 126 ? -1.551 -17.846 8.833 1.00 85.06 126 PRO A O 1
ATOM 994 N N . PRO A 1 127 ? -1.640 -17.873 6.566 1.00 84.94 127 PRO A N 1
ATOM 995 C CA . PRO A 1 127 ? -3.056 -17.513 6.447 1.00 84.94 127 PRO A CA 1
ATOM 996 C C . PRO A 1 127 ? -4.016 -18.383 7.262 1.00 84.94 127 PRO A C 1
ATOM 998 O O . PRO A 1 127 ? -4.982 -17.861 7.797 1.00 84.94 127 PRO A O 1
ATOM 1001 N N . ALA A 1 128 ? -3.721 -19.676 7.434 1.00 85.94 128 ALA A N 1
ATOM 1002 C CA . ALA A 1 128 ? -4.537 -20.588 8.245 1.00 85.94 128 ALA A CA 1
ATOM 1003 C C . ALA A 1 128 ? -4.633 -20.186 9.733 1.00 85.94 128 ALA A C 1
ATOM 1005 O O . ALA A 1 128 ? -5.522 -20.644 10.438 1.00 85.94 128 ALA A O 1
ATOM 1006 N N . MET A 1 129 ? -3.720 -19.339 10.223 1.00 85.88 129 MET A N 1
ATOM 1007 C CA . MET A 1 129 ? -3.769 -18.784 11.580 1.00 85.88 129 MET A CA 1
ATOM 1008 C C . MET A 1 129 ? -4.391 -17.384 11.637 1.00 85.88 129 MET A C 1
ATOM 1010 O O . MET A 1 129 ? -4.474 -16.797 12.720 1.00 85.88 129 MET A O 1
ATOM 1014 N N . TRP A 1 130 ? -4.755 -16.796 10.496 1.00 87.44 130 TRP A N 1
ATOM 1015 C CA . TRP A 1 130 ? -5.365 -15.473 10.475 1.00 87.44 130 TRP A CA 1
ATOM 1016 C C . TRP A 1 130 ? -6.804 -15.584 10.951 1.00 87.44 130 TRP A C 1
ATOM 1018 O O . TRP A 1 130 ? -7.560 -16.435 10.495 1.00 87.44 130 TRP A O 1
ATOM 1028 N N . VAL A 1 131 ? -7.181 -14.687 11.856 1.00 84.50 131 VAL A N 1
ATOM 1029 C CA . VAL A 1 131 ? -8.577 -14.533 12.256 1.00 84.50 131 VAL A CA 1
ATOM 1030 C C . VAL A 1 131 ? -9.146 -13.419 11.396 1.00 84.50 131 VAL A C 1
ATOM 1032 O O . VAL A 1 131 ? -8.621 -12.301 11.426 1.00 84.50 131 VAL A O 1
ATOM 1035 N N . ARG A 1 132 ? -10.170 -13.738 10.608 1.00 87.62 132 ARG A N 1
ATOM 1036 C CA . ARG A 1 132 ? -10.798 -12.826 9.654 1.00 87.62 132 ARG A CA 1
ATOM 1037 C C . ARG A 1 132 ? -12.298 -12.745 9.919 1.00 87.62 132 ARG A C 1
ATOM 1039 O O . ARG A 1 132 ? -12.925 -13.759 10.205 1.00 87.62 132 ARG A O 1
ATOM 1046 N N . HIS A 1 133 ? -12.834 -11.535 9.834 1.00 85.19 133 HIS A N 1
ATOM 1047 C CA . HIS A 1 133 ? -14.263 -11.262 9.828 1.00 85.19 133 HIS A CA 1
ATOM 1048 C C . HIS A 1 133 ? -14.556 -10.251 8.724 1.00 85.19 133 HIS A C 1
ATOM 1050 O O . HIS A 1 133 ? -14.068 -9.117 8.768 1.00 85.19 133 HIS A O 1
ATOM 1056 N N . ASP A 1 134 ? -15.349 -10.676 7.752 1.00 89.00 134 ASP A N 1
ATOM 1057 C CA . ASP A 1 134 ? -15.704 -9.879 6.581 1.00 89.00 134 ASP A CA 1
ATOM 1058 C C . ASP A 1 134 ? -16.821 -8.907 6.959 1.00 89.00 134 ASP A C 1
ATOM 1060 O O . ASP A 1 134 ? -17.668 -9.243 7.791 1.00 89.00 134 ASP A O 1
ATOM 1064 N N . GLY A 1 135 ? -16.789 -7.684 6.426 1.00 88.25 135 GLY A N 1
ATOM 1065 C CA . GLY A 1 135 ? -17.806 -6.668 6.741 1.00 88.25 135 GLY A CA 1
ATOM 1066 C C . GLY A 1 135 ? -17.934 -6.343 8.237 1.00 88.25 135 GLY A C 1
ATOM 1067 O O . GLY A 1 135 ? -19.019 -6.047 8.728 1.00 88.25 135 GLY A O 1
ATOM 1068 N N . ALA A 1 136 ? -16.833 -6.430 8.985 1.00 85.69 136 ALA A N 1
ATOM 1069 C CA . ALA A 1 136 ? -16.784 -6.090 10.404 1.00 85.69 136 ALA A CA 1
ATOM 1070 C C . ALA A 1 136 ? -17.012 -4.590 10.681 1.00 85.69 136 ALA A C 1
ATOM 1072 O O . ALA A 1 136 ? -17.384 -4.228 11.798 1.00 85.69 136 ALA A O 1
ATOM 1073 N N . PHE A 1 137 ? -16.740 -3.728 9.697 1.00 85.56 137 PHE A N 1
ATOM 1074 C CA . PHE A 1 137 ? -16.790 -2.267 9.790 1.00 85.56 137 PHE A CA 1
ATOM 1075 C C . PHE A 1 137 ? -17.417 -1.660 8.534 1.00 85.56 137 PHE A C 1
ATOM 1077 O O . PHE A 1 137 ? -17.384 -2.281 7.470 1.00 85.56 137 PHE A O 1
ATOM 1084 N N . ASP A 1 138 ? -17.883 -0.412 8.623 1.00 87.94 138 ASP A N 1
ATOM 1085 C CA . ASP A 1 138 ? -18.328 0.303 7.427 1.00 87.94 138 ASP A CA 1
ATOM 1086 C C . ASP A 1 138 ? -17.143 0.557 6.489 1.00 87.94 138 ASP A C 1
ATOM 1088 O O . ASP A 1 138 ? -16.090 1.078 6.882 1.00 87.94 138 ASP A O 1
ATOM 1092 N N . ALA A 1 139 ? -17.324 0.177 5.227 1.00 92.25 139 ALA A N 1
ATOM 1093 C CA . ALA A 1 139 ? -16.300 0.302 4.207 1.00 92.25 139 ALA A CA 1
ATOM 1094 C C . ALA A 1 139 ? -16.058 1.776 3.835 1.00 92.25 139 ALA A C 1
ATOM 1096 O O . ALA A 1 139 ? -16.981 2.548 3.574 1.00 92.25 139 ALA A O 1
ATOM 1097 N N . VAL A 1 140 ? -14.784 2.162 3.757 1.00 94.44 140 VAL A N 1
ATOM 1098 C CA . VAL A 1 140 ? -14.358 3.491 3.286 1.00 94.44 140 VAL A CA 1
ATOM 1099 C C . VAL A 1 140 ? -14.280 3.515 1.759 1.00 94.44 140 VAL A C 1
ATOM 1101 O O . VAL A 1 140 ? -14.589 4.535 1.130 1.00 94.44 140 VAL A O 1
ATOM 1104 N N . VAL A 1 141 ? -13.878 2.389 1.167 1.00 95.44 141 VAL A N 1
ATOM 1105 C CA . VAL A 1 141 ? -13.744 2.184 -0.278 1.00 95.44 141 VAL A CA 1
ATOM 1106 C C . VAL A 1 141 ? -14.520 0.950 -0.709 1.00 95.44 141 VAL A C 1
ATOM 1108 O O . VAL A 1 141 ? -14.711 0.023 0.077 1.00 95.44 141 VAL A O 1
ATOM 1111 N N . ASP A 1 142 ? -14.961 0.931 -1.961 1.00 94.25 142 ASP A N 1
ATOM 1112 C CA . ASP A 1 142 ? -15.658 -0.222 -2.508 1.00 94.25 142 ASP A CA 1
ATOM 1113 C C . ASP A 1 142 ? -14.702 -1.424 -2.693 1.00 94.25 142 ASP A C 1
ATOM 1115 O O . ASP A 1 142 ? -13.503 -1.242 -2.960 1.00 94.25 142 ASP A O 1
ATOM 1119 N N . PRO A 1 143 ? -15.207 -2.668 -2.582 1.00 94.06 143 PRO A N 1
ATOM 1120 C CA . PRO A 1 143 ? -14.386 -3.864 -2.753 1.00 94.06 143 PRO A CA 1
ATOM 1121 C C . PRO A 1 143 ? -13.685 -3.947 -4.115 1.00 94.06 143 PRO A C 1
ATOM 1123 O O . PRO A 1 143 ? -12.546 -4.410 -4.190 1.00 94.06 143 PRO A O 1
ATOM 1126 N N . GLN A 1 144 ? -14.321 -3.478 -5.192 1.00 95.75 144 GLN A N 1
ATOM 1127 C CA . GLN A 1 144 ? -13.762 -3.562 -6.542 1.00 95.75 144 GLN A CA 1
ATOM 1128 C C . GLN A 1 144 ? -12.485 -2.717 -6.670 1.00 95.75 144 GLN A C 1
ATOM 1130 O O . GLN A 1 144 ? -11.469 -3.220 -7.161 1.00 95.75 144 GLN A O 1
ATOM 1135 N N . SER A 1 145 ? -12.485 -1.479 -6.173 1.00 96.06 145 SER A N 1
ATOM 1136 C CA . SER A 1 145 ? -11.299 -0.616 -6.114 1.00 96.06 145 SER A CA 1
ATOM 1137 C C . SER A 1 145 ? -10.166 -1.266 -5.315 1.00 96.06 145 SER A C 1
ATOM 1139 O O . SER A 1 145 ? -9.011 -1.252 -5.750 1.00 96.06 145 SER A O 1
ATOM 1141 N N . PHE A 1 146 ? -10.488 -1.896 -4.179 1.00 96.19 146 PHE A N 1
ATOM 1142 C CA . PHE A 1 146 ? -9.510 -2.598 -3.345 1.00 96.19 146 PHE A CA 1
ATOM 1143 C C . PHE A 1 146 ? -8.859 -3.785 -4.051 1.00 96.19 146 PHE A C 1
ATOM 1145 O O . PHE A 1 146 ? -7.630 -3.875 -4.122 1.00 96.19 146 PHE A O 1
ATOM 1152 N N . PHE A 1 147 ? -9.665 -4.695 -4.596 1.00 94.56 147 PHE A N 1
ATOM 1153 C CA . PHE A 1 147 ? -9.139 -5.881 -5.266 1.00 94.56 147 PHE A CA 1
ATOM 1154 C C . PHE A 1 147 ? -8.377 -5.523 -6.544 1.00 94.56 147 PHE A C 1
ATOM 1156 O O . PHE A 1 147 ? -7.336 -6.125 -6.810 1.00 94.56 147 PHE A O 1
ATOM 1163 N N . THR A 1 148 ? -8.810 -4.487 -7.268 1.00 95.81 148 THR A N 1
ATOM 1164 C CA . THR A 1 148 ? -8.073 -3.968 -8.428 1.00 95.81 148 THR A CA 1
ATOM 1165 C C . THR A 1 148 ? -6.703 -3.430 -8.011 1.00 95.81 148 THR A C 1
ATOM 1167 O O . THR A 1 148 ? -5.685 -3.820 -8.586 1.00 95.81 148 THR A O 1
ATOM 1170 N N . ALA A 1 149 ? -6.636 -2.603 -6.960 1.00 94.75 149 ALA A N 1
ATOM 1171 C CA . ALA A 1 149 ? -5.366 -2.104 -6.432 1.00 94.75 149 ALA A CA 1
ATOM 1172 C C . ALA A 1 149 ? -4.439 -3.247 -5.988 1.00 94.75 149 ALA A C 1
ATOM 1174 O O . ALA A 1 149 ? -3.245 -3.240 -6.295 1.00 94.75 149 ALA A O 1
ATOM 1175 N N . ARG A 1 150 ? -4.985 -4.265 -5.312 1.00 91.94 150 ARG A N 1
ATOM 1176 C CA . ARG A 1 150 ? -4.231 -5.452 -4.891 1.00 91.94 150 ARG A CA 1
ATOM 1177 C C . ARG A 1 150 ? -3.675 -6.231 -6.082 1.00 91.94 150 ARG A C 1
ATOM 1179 O O . ARG A 1 150 ? -2.508 -6.611 -6.029 1.00 91.94 150 ARG A O 1
ATOM 1186 N N . GLY A 1 151 ? -4.461 -6.425 -7.141 1.00 89.06 151 GLY A N 1
ATOM 1187 C CA . GLY A 1 151 ? -4.008 -7.062 -8.380 1.00 89.06 151 GLY A CA 1
ATOM 1188 C C . GLY A 1 151 ? -2.867 -6.284 -9.038 1.00 89.06 151 GLY A C 1
ATOM 1189 O O . GLY A 1 151 ? -1.816 -6.853 -9.322 1.00 89.06 151 GLY A O 1
ATOM 1190 N N . ILE A 1 152 ? -3.009 -4.961 -9.162 1.00 89.25 152 ILE A N 1
ATOM 1191 C CA . ILE A 1 152 ? -1.951 -4.078 -9.679 1.00 89.25 152 ILE A CA 1
ATOM 1192 C C . ILE A 1 152 ? -0.679 -4.183 -8.822 1.00 89.25 152 ILE A C 1
ATOM 1194 O O . ILE A 1 152 ? 0.424 -4.277 -9.358 1.00 89.25 152 ILE A O 1
ATOM 1198 N N . LEU A 1 153 ? -0.797 -4.171 -7.490 1.00 83.81 153 LEU A N 1
ATOM 1199 C CA . LEU A 1 153 ? 0.346 -4.309 -6.582 1.00 83.81 153 LEU A CA 1
ATOM 1200 C C . LEU A 1 153 ? 1.013 -5.680 -6.683 1.00 83.81 153 LEU A C 1
ATOM 1202 O O . LEU A 1 153 ? 2.238 -5.756 -6.613 1.00 83.81 153 LEU A O 1
ATOM 1206 N N . GLN A 1 154 ? 0.233 -6.750 -6.829 1.00 82.12 154 GLN A N 1
ATOM 1207 C CA . GLN A 1 154 ? 0.753 -8.102 -7.021 1.00 82.12 154 GLN A CA 1
ATOM 1208 C C . GLN A 1 154 ? 1.507 -8.214 -8.341 1.00 82.12 154 GLN A C 1
ATOM 1210 O O . GLN A 1 154 ? 2.628 -8.710 -8.335 1.00 82.12 154 GLN A O 1
ATOM 1215 N N . GLU A 1 155 ? 0.956 -7.682 -9.430 1.00 83.19 155 GLU A N 1
ATOM 1216 C CA . GLU A 1 155 ? 1.617 -7.682 -10.734 1.00 83.19 155 GLU A CA 1
ATOM 1217 C C . GLU A 1 155 ? 2.900 -6.838 -10.709 1.00 83.19 155 GLU A C 1
ATOM 1219 O O . GLU A 1 155 ? 3.962 -7.284 -11.132 1.00 83.19 155 GLU A O 1
ATOM 1224 N N . ARG A 1 156 ? 2.857 -5.647 -10.096 1.00 80.75 156 ARG A N 1
ATOM 1225 C CA . ARG A 1 156 ? 4.040 -4.783 -9.913 1.00 80.75 156 ARG A CA 1
ATOM 1226 C C . ARG A 1 156 ? 5.082 -5.381 -8.962 1.00 80.75 156 ARG A C 1
ATOM 1228 O O . ARG A 1 156 ? 6.260 -5.050 -9.064 1.00 80.75 156 ARG A O 1
ATOM 1235 N N . GLY A 1 157 ? 4.641 -6.182 -7.996 1.00 68.00 157 GLY A N 1
ATOM 1236 C CA . GLY A 1 157 ? 5.474 -6.832 -6.986 1.00 68.00 157 GLY A CA 1
ATOM 1237 C C . GLY A 1 157 ? 5.949 -8.228 -7.385 1.00 68.00 157 GLY A C 1
ATOM 1238 O O . GLY A 1 157 ? 6.775 -8.806 -6.672 1.00 68.00 157 GLY A O 1
ATOM 1239 N N . ARG A 1 158 ? 5.446 -8.774 -8.501 1.00 74.44 158 ARG A N 1
ATOM 1240 C CA . ARG A 1 158 ? 5.868 -10.056 -9.055 1.00 74.44 158 ARG A CA 1
ATOM 1241 C C . ARG A 1 158 ? 7.357 -9.963 -9.358 1.00 74.44 158 ARG A C 1
ATOM 1243 O O . ARG A 1 158 ? 7.804 -9.153 -10.168 1.00 74.44 158 ARG A O 1
ATOM 1250 N N . ARG A 1 159 ? 8.151 -10.780 -8.663 1.00 71.31 159 ARG A N 1
ATOM 1251 C CA . ARG A 1 159 ? 9.554 -10.961 -9.032 1.00 71.31 159 ARG A CA 1
ATOM 1252 C C . ARG A 1 159 ? 9.555 -11.687 -10.360 1.00 71.31 159 ARG A C 1
ATOM 1254 O O . ARG A 1 159 ? 9.102 -12.825 -10.408 1.00 71.31 159 ARG A O 1
ATOM 1261 N N . LEU A 1 160 ? 10.066 -11.025 -11.387 1.00 79.25 160 LEU A N 1
ATOM 1262 C CA . LEU A 1 160 ? 10.253 -11.682 -12.665 1.00 79.25 160 LEU A CA 1
ATOM 1263 C C . LEU A 1 160 ? 11.255 -12.828 -12.505 1.00 79.25 160 LEU A C 1
ATOM 1265 O O . LEU A 1 160 ? 12.274 -12.686 -11.799 1.00 79.25 160 LEU A O 1
ATOM 1269 N N . THR A 1 161 ? 10.932 -13.957 -13.130 1.00 85.94 161 THR A N 1
ATOM 1270 C CA . THR A 1 161 ? 11.902 -15.034 -13.331 1.00 85.94 161 THR A CA 1
ATOM 1271 C C . THR A 1 161 ? 12.987 -14.567 -14.295 1.00 85.94 161 THR A C 1
ATOM 1273 O O . THR A 1 161 ? 12.856 -13.530 -14.955 1.00 85.94 161 THR A O 1
ATOM 1276 N N . ASP A 1 162 ? 14.087 -15.307 -14.352 1.00 88.56 162 ASP A N 1
ATOM 1277 C CA . ASP A 1 162 ? 15.182 -14.981 -15.261 1.00 88.56 162 ASP A CA 1
ATOM 1278 C C . ASP A 1 162 ? 14.693 -15.034 -16.718 1.00 88.56 162 ASP A C 1
ATOM 1280 O O . ASP A 1 162 ? 14.972 -14.125 -17.499 1.00 88.56 162 ASP A O 1
ATOM 1284 N N . GLU A 1 163 ? 13.851 -16.014 -17.051 1.00 90.69 163 GLU A N 1
ATOM 1285 C CA . GLU A 1 163 ? 13.220 -16.168 -18.363 1.00 90.69 163 GLU A CA 1
ATOM 1286 C C . GLU A 1 163 ? 12.308 -14.986 -18.700 1.00 90.69 163 GLU A C 1
ATOM 1288 O O . GLU A 1 163 ? 12.404 -14.435 -19.792 1.00 90.69 163 GLU A O 1
ATOM 1293 N N . GLU A 1 164 ? 11.460 -14.542 -17.768 1.00 90.00 164 GLU A N 1
ATOM 1294 C CA . GLU A 1 164 ? 10.575 -13.392 -17.989 1.00 90.00 164 GLU A CA 1
ATOM 1295 C C . GLU A 1 164 ? 11.357 -12.089 -18.189 1.00 90.00 164 GLU A C 1
ATOM 1297 O O . GLU A 1 164 ? 10.976 -11.245 -19.002 1.00 90.00 164 GLU A O 1
ATOM 1302 N N . MET A 1 165 ? 12.456 -11.903 -17.451 1.00 91.88 165 MET A N 1
ATOM 1303 C CA . MET A 1 165 ? 13.336 -10.752 -17.644 1.00 91.88 165 MET A CA 1
ATOM 1304 C C . MET A 1 165 ? 13.992 -10.797 -19.030 1.00 91.88 165 MET A C 1
ATOM 1306 O O . MET A 1 165 ? 14.034 -9.772 -19.715 1.00 91.88 165 MET A O 1
ATOM 1310 N N . VAL A 1 166 ? 14.484 -11.961 -19.456 1.00 93.50 166 VAL A N 1
ATOM 1311 C CA . VAL A 1 166 ? 15.100 -12.152 -20.778 1.00 93.50 166 VAL A CA 1
ATOM 1312 C C . VAL A 1 166 ? 14.080 -11.949 -21.900 1.00 93.50 166 VAL A C 1
ATOM 1314 O O . VAL A 1 166 ? 14.379 -11.269 -22.879 1.00 93.50 166 VAL A O 1
ATOM 1317 N N . GLU A 1 167 ? 12.857 -12.451 -21.746 1.00 93.62 167 GLU A N 1
ATOM 1318 C CA . GLU A 1 167 ? 11.801 -12.307 -22.750 1.00 93.62 167 GLU A CA 1
ATOM 1319 C C . GLU A 1 167 ? 11.395 -10.843 -22.950 1.00 93.62 167 GLU A C 1
ATOM 1321 O O . GLU A 1 167 ? 11.236 -10.379 -24.077 1.00 93.62 167 GLU A O 1
ATOM 1326 N N . ARG A 1 168 ? 11.336 -10.051 -21.873 1.00 92.06 168 ARG A N 1
ATOM 1327 C CA . ARG A 1 168 ? 11.098 -8.604 -21.993 1.00 92.06 168 ARG A CA 1
ATOM 1328 C C . ARG A 1 168 ? 12.233 -7.873 -22.721 1.00 92.06 168 ARG A C 1
ATOM 1330 O O . ARG A 1 168 ? 11.958 -6.922 -23.451 1.00 92.06 168 ARG A O 1
ATOM 1337 N N . LEU A 1 169 ? 13.488 -8.318 -22.579 1.00 92.94 169 LEU A N 1
ATOM 1338 C CA . LEU A 1 169 ? 14.600 -7.787 -23.384 1.00 92.94 169 LEU A CA 1
ATOM 1339 C C . LEU A 1 169 ? 14.469 -8.166 -24.860 1.00 92.94 169 LEU A C 1
ATOM 1341 O O . LEU A 1 169 ? 14.732 -7.317 -25.707 1.00 92.94 169 LEU A O 1
ATOM 1345 N N . ARG A 1 170 ? 14.033 -9.394 -25.175 1.00 93.50 170 ARG A N 1
ATOM 1346 C CA . ARG A 1 170 ? 13.740 -9.805 -26.560 1.00 93.50 170 ARG A CA 1
ATOM 1347 C C . ARG A 1 170 ? 12.634 -8.954 -27.173 1.00 93.50 170 ARG A C 1
ATOM 1349 O O . ARG A 1 170 ? 12.788 -8.475 -28.291 1.00 93.50 170 ARG A O 1
ATOM 1356 N N . GLY A 1 171 ? 11.568 -8.692 -26.418 1.00 93.00 171 GLY A N 1
ATOM 1357 C CA . GLY A 1 171 ? 10.501 -7.781 -26.836 1.00 93.00 171 GLY A CA 1
ATOM 1358 C C . GLY A 1 171 ? 11.013 -6.365 -27.122 1.00 93.00 171 GLY A C 1
ATOM 1359 O O . GLY A 1 171 ? 10.669 -5.774 -28.145 1.00 93.00 171 GLY A O 1
ATOM 1360 N N . LEU A 1 172 ? 11.899 -5.829 -26.273 1.00 92.19 172 LEU A N 1
ATOM 1361 C CA . LEU A 1 172 ? 12.533 -4.534 -26.535 1.00 92.19 172 LEU A CA 1
ATOM 1362 C C . LEU A 1 172 ? 13.427 -4.579 -27.786 1.00 92.19 172 LEU A C 1
ATOM 1364 O O . LEU A 1 172 ? 13.365 -3.660 -28.597 1.00 92.19 172 LEU A O 1
ATOM 1368 N N . LEU A 1 173 ? 14.199 -5.652 -27.981 1.00 90.69 173 LEU A N 1
ATOM 1369 C CA . LEU A 1 173 ? 15.051 -5.842 -29.160 1.00 90.69 173 LEU A CA 1
ATOM 1370 C C . LEU A 1 173 ? 14.237 -5.900 -30.463 1.00 90.69 173 LEU A C 1
ATOM 1372 O O . LEU A 1 173 ? 14.653 -5.349 -31.477 1.00 90.69 173 LEU A O 1
ATOM 1376 N N . ALA A 1 174 ? 13.046 -6.502 -30.428 1.00 89.38 174 ALA A N 1
ATOM 1377 C CA . ALA A 1 174 ? 12.146 -6.549 -31.579 1.00 89.38 174 ALA A CA 1
ATOM 1378 C C . ALA A 1 174 ? 11.653 -5.156 -32.014 1.00 89.38 174 ALA A C 1
ATOM 1380 O O . ALA A 1 174 ? 11.337 -4.948 -33.182 1.00 89.38 174 ALA A O 1
ATOM 1381 N N . THR A 1 175 ? 11.602 -4.190 -31.090 1.00 87.12 175 THR A N 1
ATOM 1382 C CA . THR A 1 175 ? 11.183 -2.805 -31.378 1.00 87.12 175 THR A CA 1
ATOM 1383 C C . THR A 1 175 ? 12.356 -1.846 -31.580 1.00 87.12 175 THR A C 1
ATOM 1385 O O . THR A 1 175 ? 12.180 -0.774 -32.160 1.00 87.12 175 THR A O 1
ATOM 1388 N N . ARG A 1 176 ? 13.560 -2.202 -31.111 1.00 82.56 176 ARG A N 1
ATOM 1389 C CA . ARG A 1 176 ? 14.776 -1.389 -31.224 1.00 82.56 176 ARG A CA 1
ATOM 1390 C C . ARG A 1 176 ? 15.982 -2.283 -31.527 1.00 82.56 176 ARG A C 1
ATOM 1392 O O . ARG A 1 176 ? 16.341 -3.095 -30.679 1.00 82.56 176 ARG A O 1
ATOM 1399 N N . PRO A 1 177 ? 16.697 -2.064 -32.643 1.00 76.00 177 PRO A N 1
ATOM 1400 C CA . PRO A 1 177 ? 17.800 -2.936 -33.056 1.00 76.00 177 PRO A CA 1
ATOM 1401 C C . PRO A 1 177 ? 19.024 -2.898 -32.123 1.00 76.00 177 PRO A C 1
ATOM 1403 O O . PRO A 1 177 ? 19.881 -3.772 -32.209 1.00 76.00 177 PRO A O 1
ATOM 1406 N N . HIS A 1 178 ? 19.116 -1.914 -31.218 1.00 81.81 178 HIS A N 1
ATOM 1407 C CA . HIS A 1 178 ? 20.236 -1.771 -30.287 1.00 81.81 178 HIS A CA 1
ATOM 1408 C C . HIS A 1 178 ? 19.763 -1.634 -28.840 1.00 81.81 178 HIS A C 1
ATOM 1410 O O . HIS A 1 178 ? 19.098 -0.659 -28.471 1.00 81.81 178 HIS A O 1
ATOM 1416 N N . LEU A 1 179 ? 20.173 -2.583 -27.995 1.00 83.56 179 LEU A N 1
ATOM 1417 C CA . LEU A 1 179 ? 19.924 -2.532 -26.558 1.00 83.56 179 LEU A CA 1
ATOM 1418 C C . LEU A 1 179 ? 20.997 -1.706 -25.847 1.00 83.56 179 LEU A C 1
ATOM 1420 O O . LEU A 1 179 ? 22.194 -1.984 -25.926 1.00 83.56 179 LEU A O 1
ATOM 1424 N N . THR A 1 180 ? 20.557 -0.704 -25.090 1.00 84.12 180 THR A N 1
ATOM 1425 C CA . THR A 1 180 ? 21.414 0.104 -24.214 1.00 84.12 180 THR A CA 1
ATOM 1426 C C . THR A 1 180 ? 20.785 0.215 -22.831 1.00 84.12 180 THR A C 1
ATOM 1428 O O . THR A 1 180 ? 19.569 0.093 -22.691 1.00 84.12 180 THR A O 1
ATOM 1431 N N . ALA A 1 181 ? 21.596 0.495 -21.804 1.00 82.31 181 ALA A N 1
ATOM 1432 C CA . ALA A 1 181 ? 21.088 0.720 -20.448 1.00 82.31 181 ALA A CA 1
ATOM 1433 C C . ALA A 1 181 ? 20.002 1.810 -20.426 1.00 82.31 181 ALA A C 1
ATOM 1435 O O . ALA A 1 181 ? 18.947 1.609 -19.839 1.00 82.31 181 ALA A O 1
ATOM 1436 N N . GLY A 1 182 ? 20.230 2.913 -21.148 1.00 77.50 182 GLY A N 1
ATOM 1437 C CA . GLY A 1 182 ? 19.258 3.998 -21.276 1.00 77.50 182 GLY A CA 1
ATOM 1438 C C . GLY A 1 182 ? 17.985 3.591 -22.020 1.00 77.50 182 GLY A C 1
ATOM 1439 O O . GLY A 1 182 ? 16.905 4.005 -21.622 1.00 77.50 182 GLY A O 1
ATOM 1440 N N . ALA A 1 183 ? 18.083 2.751 -23.056 1.00 83.00 183 ALA A N 1
ATOM 1441 C CA . ALA A 1 183 ? 16.901 2.234 -23.747 1.00 83.00 183 ALA A CA 1
ATOM 1442 C C . ALA A 1 183 ? 16.049 1.334 -22.839 1.00 83.00 183 ALA A C 1
ATOM 1444 O O . ALA A 1 183 ? 14.830 1.395 -22.918 1.00 83.00 183 ALA A O 1
ATOM 1445 N N . ILE A 1 184 ? 16.682 0.544 -21.965 1.00 84.75 184 ILE A N 1
ATOM 1446 C CA . ILE A 1 184 ? 15.991 -0.285 -20.965 1.00 84.75 184 ILE A CA 1
ATOM 1447 C C . ILE A 1 184 ? 15.346 0.593 -19.896 1.00 84.75 184 ILE A C 1
ATOM 1449 O O . ILE A 1 184 ? 14.175 0.414 -19.589 1.00 84.75 184 ILE A O 1
ATOM 1453 N N . ASP A 1 185 ? 16.092 1.556 -19.351 1.00 80.81 185 ASP A N 1
ATOM 1454 C CA . ASP A 1 185 ? 15.607 2.434 -18.281 1.00 80.81 185 ASP A CA 1
ATOM 1455 C C . ASP A 1 185 ? 14.494 3.389 -18.755 1.00 80.81 185 ASP A C 1
ATOM 1457 O O . ASP A 1 185 ? 13.692 3.840 -17.941 1.00 80.81 185 ASP A O 1
ATOM 1461 N N . ALA A 1 186 ? 14.422 3.674 -20.059 1.00 77.25 186 ALA A N 1
ATOM 1462 C CA . ALA A 1 186 ? 13.348 4.450 -20.677 1.00 77.25 186 ALA A CA 1
ATOM 1463 C C . ALA A 1 186 ? 12.158 3.597 -21.155 1.00 77.25 186 ALA A C 1
ATOM 1465 O O . ALA A 1 186 ? 11.148 4.163 -21.570 1.00 77.25 186 ALA A O 1
ATOM 1466 N N . ALA A 1 187 ? 12.271 2.265 -21.162 1.00 81.25 187 ALA A N 1
ATOM 1467 C CA . ALA A 1 187 ? 11.214 1.392 -21.653 1.00 81.25 187 ALA A CA 1
ATOM 1468 C C . ALA A 1 187 ? 10.209 1.067 -20.541 1.00 81.25 187 ALA A C 1
ATOM 1470 O O . ALA A 1 187 ? 10.550 0.480 -19.509 1.00 81.25 187 ALA A O 1
ATOM 1471 N N . ASP A 1 188 ? 8.944 1.408 -20.778 1.00 76.31 188 ASP A N 1
ATOM 1472 C CA . ASP A 1 188 ? 7.872 1.098 -19.843 1.00 76.31 188 ASP A CA 1
ATOM 1473 C C . ASP A 1 188 ? 7.686 -0.414 -19.683 1.00 76.31 188 ASP A C 1
ATOM 1475 O O . ASP A 1 188 ? 7.681 -1.189 -20.638 1.00 76.31 188 ASP A O 1
ATOM 1479 N N . GLY A 1 189 ? 7.517 -0.845 -18.434 1.00 75.88 189 GLY A N 1
ATOM 1480 C CA . GLY A 1 189 ? 7.272 -2.248 -18.110 1.00 75.88 189 GLY A CA 1
ATOM 1481 C C . GLY A 1 189 ? 8.518 -3.140 -18.099 1.00 75.88 189 GLY A C 1
ATOM 1482 O O . GLY A 1 189 ? 8.381 -4.321 -17.778 1.00 75.88 189 GLY A O 1
ATOM 1483 N N . LEU A 1 190 ? 9.722 -2.625 -18.365 1.00 84.69 190 LEU A N 1
ATOM 1484 C CA . LEU A 1 190 ? 10.959 -3.378 -18.144 1.00 84.69 190 LEU A CA 1
ATOM 1485 C C . LEU A 1 190 ? 11.519 -3.143 -16.730 1.00 84.69 190 LEU A C 1
ATOM 1487 O O . LEU A 1 190 ? 11.388 -2.055 -16.165 1.00 84.69 190 LEU A O 1
ATOM 1491 N N . PRO A 1 191 ? 12.172 -4.150 -16.125 1.00 86.00 191 PRO A N 1
ATOM 1492 C CA . PRO A 1 191 ? 13.084 -3.911 -15.014 1.00 86.00 191 PRO A CA 1
ATOM 1493 C C . PRO A 1 191 ? 14.188 -2.938 -15.417 1.00 86.00 191 PRO A C 1
ATOM 1495 O O . PRO A 1 191 ? 14.641 -2.945 -16.558 1.00 86.00 191 PRO A O 1
ATOM 1498 N N . SER A 1 192 ? 14.683 -2.152 -14.462 1.00 86.19 192 SER A N 1
ATOM 1499 C CA . SER A 1 192 ? 15.792 -1.240 -14.739 1.00 86.19 192 SER A CA 1
ATOM 1500 C C . SER A 1 192 ? 17.049 -1.988 -15.177 1.00 86.19 192 SER A C 1
ATOM 1502 O O . SER A 1 192 ? 17.295 -3.139 -14.797 1.00 86.19 192 SER A O 1
ATOM 1504 N N . SER A 1 193 ? 17.919 -1.297 -15.902 1.00 85.81 193 SER A N 1
ATOM 1505 C CA . SER A 1 193 ? 19.225 -1.805 -16.307 1.00 85.81 193 SER A CA 1
ATOM 1506 C C . SER A 1 193 ? 20.054 -2.270 -15.097 1.00 85.81 193 SER A C 1
ATOM 1508 O O . SER A 1 193 ? 20.834 -3.219 -15.179 1.00 85.81 193 SER A O 1
ATOM 1510 N N . SER A 1 194 ? 19.880 -1.641 -13.931 1.00 78.06 194 SER A N 1
ATOM 1511 C CA . SER A 1 194 ? 20.496 -2.070 -12.668 1.00 78.06 194 SER A CA 1
ATOM 1512 C C . SER A 1 194 ? 19.917 -3.386 -12.139 1.00 78.06 194 SER A C 1
ATOM 1514 O O . SER A 1 194 ? 20.676 -4.203 -11.622 1.00 78.06 194 SER A O 1
ATOM 1516 N N . ALA A 1 195 ? 18.612 -3.631 -12.297 1.00 83.88 195 ALA A N 1
ATOM 1517 C CA . ALA A 1 195 ? 17.993 -4.903 -11.925 1.00 83.88 195 ALA A CA 1
ATOM 1518 C C . ALA A 1 195 ? 18.519 -6.062 -12.790 1.00 83.88 195 ALA A C 1
ATOM 1520 O O . ALA A 1 195 ? 18.824 -7.127 -12.255 1.00 83.88 195 ALA A O 1
ATOM 1521 N N . TYR A 1 196 ? 18.712 -5.836 -14.095 1.00 88.88 196 TYR A N 1
ATOM 1522 C CA . TYR A 1 196 ? 19.355 -6.808 -14.986 1.00 88.88 196 TYR A CA 1
ATOM 1523 C C . TYR A 1 196 ? 20.810 -7.089 -14.589 1.00 88.88 196 TYR A C 1
ATOM 1525 O O . TYR A 1 196 ? 21.187 -8.251 -14.470 1.00 88.88 196 TYR A O 1
ATOM 1533 N N . ARG A 1 197 ? 21.620 -6.055 -14.299 1.00 88.00 197 ARG A N 1
ATOM 1534 C CA . ARG A 1 197 ? 23.000 -6.250 -13.799 1.00 88.00 197 ARG A CA 1
ATOM 1535 C C . ARG A 1 197 ? 23.025 -7.066 -12.508 1.00 88.00 197 ARG A C 1
ATOM 1537 O O . ARG A 1 197 ? 23.830 -7.978 -12.386 1.00 88.00 197 ARG A O 1
ATOM 1544 N N . ALA A 1 198 ? 22.149 -6.745 -11.558 1.00 79.75 198 ALA A N 1
ATOM 1545 C CA . ALA A 1 198 ? 22.093 -7.443 -10.279 1.00 79.75 198 ALA A CA 1
ATOM 1546 C C . ALA A 1 198 ? 21.675 -8.914 -10.429 1.00 79.75 198 ALA A C 1
ATOM 1548 O O . ALA A 1 198 ? 22.157 -9.751 -9.672 1.00 79.75 198 ALA A O 1
ATOM 1549 N N . ARG A 1 199 ? 20.791 -9.232 -11.388 1.00 89.06 199 ARG A N 1
ATOM 1550 C CA . ARG A 1 199 ? 20.316 -10.604 -11.611 1.00 89.06 199 ARG A CA 1
ATOM 1551 C C . ARG A 1 199 ? 21.294 -11.452 -12.427 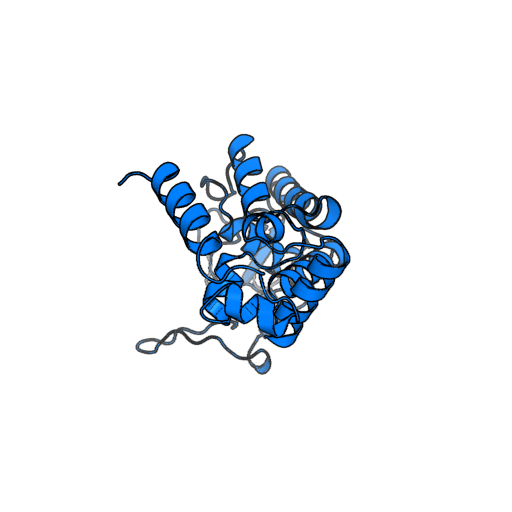1.00 89.06 199 ARG A C 1
ATOM 1553 O O . ARG A 1 199 ? 21.570 -12.576 -12.037 1.00 89.06 199 ARG A O 1
ATOM 1560 N N . PHE A 1 200 ? 21.826 -10.909 -13.521 1.00 88.88 200 PHE A N 1
ATOM 1561 C CA . PHE A 1 200 ? 22.633 -11.648 -14.503 1.00 88.88 200 PHE A CA 1
ATOM 1562 C C . PHE A 1 200 ? 24.141 -11.358 -14.403 1.00 88.88 200 PHE A C 1
ATOM 1564 O O . PHE A 1 200 ? 24.917 -11.749 -15.272 1.00 88.88 200 PHE A O 1
ATOM 1571 N N . GLY A 1 201 ? 24.574 -10.610 -13.385 1.00 85.06 201 GLY A N 1
ATOM 1572 C CA . GLY A 1 201 ? 25.964 -10.191 -13.166 1.00 85.06 201 GLY A CA 1
ATOM 1573 C C . GLY A 1 201 ? 26.424 -9.026 -14.054 1.00 85.06 201 GLY A C 1
ATOM 1574 O O . GLY A 1 201 ? 27.203 -8.182 -13.615 1.00 85.06 201 GLY A O 1
ATOM 1575 N N . SER A 1 202 ? 25.923 -8.920 -15.289 1.00 88.06 202 SER A N 1
ATOM 1576 C CA . SER A 1 202 ? 26.188 -7.793 -16.195 1.00 88.06 202 SER A CA 1
ATOM 1577 C C . SER A 1 202 ? 25.064 -7.598 -17.221 1.00 88.06 202 SER A C 1
ATOM 1579 O O . SER A 1 202 ? 24.262 -8.499 -17.459 1.00 88.06 202 SER A O 1
ATOM 1581 N N . LEU A 1 203 ? 25.012 -6.423 -17.863 1.00 88.69 203 LEU A N 1
ATOM 1582 C CA . LEU A 1 203 ? 24.085 -6.198 -18.981 1.00 88.69 203 LEU A CA 1
ATOM 1583 C C . LEU A 1 203 ? 24.448 -7.035 -20.206 1.00 88.69 203 LEU A C 1
ATOM 1585 O O . LEU A 1 203 ? 23.554 -7.555 -20.855 1.00 88.69 203 LEU A O 1
ATOM 1589 N N . VAL A 1 204 ? 25.742 -7.208 -20.491 1.00 88.94 204 VAL A N 1
ATOM 1590 C CA . VAL A 1 204 ? 26.202 -8.021 -21.626 1.00 88.94 204 VAL A CA 1
ATOM 1591 C C . VAL A 1 204 ? 25.742 -9.472 -21.468 1.00 88.94 204 VAL A C 1
ATOM 1593 O O . VAL A 1 204 ? 25.256 -10.066 -22.425 1.00 88.94 204 VAL A O 1
ATOM 1596 N N . ALA A 1 205 ? 25.810 -10.026 -20.253 1.00 87.75 205 ALA A N 1
ATOM 1597 C CA . ALA A 1 205 ? 25.275 -11.357 -19.967 1.00 87.75 205 ALA A CA 1
ATOM 1598 C C . ALA A 1 205 ? 23.756 -11.431 -20.210 1.00 87.75 205 ALA A C 1
ATOM 1600 O O . ALA A 1 205 ? 23.289 -12.348 -20.882 1.00 87.75 205 ALA A O 1
ATOM 1601 N N . ALA A 1 206 ? 22.995 -10.437 -19.740 1.00 90.94 206 ALA A N 1
ATOM 1602 C CA . ALA A 1 206 ? 21.553 -10.364 -19.987 1.00 90.94 206 ALA A CA 1
ATOM 1603 C C . ALA A 1 206 ? 21.211 -10.250 -21.487 1.00 90.94 206 ALA A C 1
ATOM 1605 O O . ALA A 1 206 ? 20.260 -10.871 -21.956 1.00 90.94 206 ALA A O 1
ATOM 1606 N N . TYR A 1 207 ? 22.000 -9.494 -22.254 1.00 92.31 207 TYR A N 1
ATOM 1607 C CA . TYR A 1 207 ? 21.819 -9.319 -23.698 1.00 92.31 207 TYR A CA 1
ATOM 1608 C C . TYR A 1 207 ? 22.066 -10.608 -24.470 1.00 92.31 207 TYR A C 1
ATOM 1610 O O . TYR A 1 207 ? 21.238 -10.988 -25.296 1.00 92.31 207 TYR A O 1
ATOM 1618 N N . ARG A 1 208 ? 23.150 -11.322 -24.145 1.00 91.50 208 ARG A N 1
ATOM 1619 C CA . ARG A 1 208 ? 23.473 -12.608 -24.775 1.00 91.50 208 ARG A CA 1
ATOM 1620 C C . ARG A 1 208 ? 22.355 -13.632 -24.555 1.00 91.50 208 ARG A C 1
ATOM 1622 O O . ARG A 1 208 ? 21.974 -14.317 -25.497 1.00 91.50 208 ARG A O 1
ATOM 1629 N N . LEU A 1 209 ? 21.754 -13.677 -23.360 1.00 92.50 209 LEU A N 1
ATOM 1630 C CA . LEU A 1 209 ? 20.581 -14.524 -23.076 1.00 92.50 209 LEU A CA 1
ATOM 1631 C C . LEU A 1 209 ? 19.341 -14.129 -23.904 1.00 92.50 209 LEU A C 1
ATOM 1633 O O . LEU A 1 209 ? 18.534 -14.984 -24.284 1.00 92.50 209 LEU A O 1
ATOM 1637 N N . ALA A 1 210 ? 19.202 -12.840 -24.217 1.00 92.06 210 ALA A N 1
ATOM 1638 C CA . ALA A 1 210 ? 18.169 -12.314 -25.105 1.00 92.06 210 ALA A CA 1
ATOM 1639 C C . ALA A 1 210 ? 18.508 -12.470 -26.603 1.00 92.06 210 ALA A C 1
ATOM 1641 O O . ALA A 1 210 ? 17.731 -12.025 -27.441 1.00 92.06 210 ALA A O 1
ATOM 1642 N N . GLY A 1 211 ? 19.626 -13.112 -26.960 1.00 90.38 211 GLY A N 1
ATOM 1643 C CA . GLY A 1 211 ? 20.044 -13.299 -28.353 1.00 90.38 211 GLY A CA 1
ATOM 1644 C C . GLY A 1 211 ? 20.665 -12.056 -28.997 1.00 90.38 211 GLY A C 1
ATOM 1645 O O . GLY A 1 211 ? 20.778 -11.999 -30.217 1.00 90.38 211 GLY A O 1
ATOM 1646 N N . TYR A 1 212 ? 21.070 -11.065 -28.198 1.00 88.19 212 TYR A N 1
ATOM 1647 C CA . TYR A 1 212 ? 21.758 -9.863 -28.663 1.00 88.19 212 TYR A CA 1
ATOM 1648 C C . TYR A 1 212 ? 23.228 -9.890 -28.243 1.00 88.19 212 TYR A C 1
ATOM 1650 O O . TYR A 1 212 ? 23.552 -9.877 -27.052 1.00 88.19 212 TYR A O 1
ATOM 1658 N N . THR A 1 213 ? 24.125 -9.873 -29.225 1.00 84.25 213 THR A N 1
ATOM 1659 C CA . THR A 1 213 ? 25.565 -9.716 -29.000 1.00 84.25 213 THR A CA 1
ATOM 1660 C C . THR A 1 213 ? 25.964 -8.321 -29.475 1.00 84.25 213 THR A C 1
ATOM 1662 O O . THR A 1 213 ? 25.849 -8.048 -30.666 1.00 84.25 213 THR A O 1
ATOM 1665 N N . PRO A 1 214 ? 26.385 -7.411 -28.580 1.00 77.06 214 PRO A N 1
ATOM 1666 C CA . PRO A 1 214 ? 26.871 -6.104 -29.004 1.00 77.06 214 PRO A CA 1
ATOM 1667 C C . PRO A 1 214 ? 28.163 -6.247 -29.826 1.00 77.06 214 PRO A C 1
ATOM 1669 O O . PRO A 1 214 ? 29.068 -6.960 -29.409 1.00 77.06 214 PRO A O 1
ATOM 1672 N N . ASP A 1 215 ? 28.267 -5.526 -30.948 1.00 66.56 215 ASP A N 1
ATOM 1673 C CA . ASP A 1 215 ? 29.381 -5.613 -31.919 1.00 66.56 215 ASP A CA 1
ATOM 1674 C C . ASP A 1 215 ? 30.769 -5.212 -31.379 1.00 66.56 215 ASP A C 1
ATOM 1676 O O . ASP A 1 215 ? 31.780 -5.408 -32.055 1.00 66.56 215 ASP A O 1
ATOM 1680 N N . ARG A 1 216 ? 30.862 -4.623 -30.180 1.00 57.84 216 ARG A N 1
ATOM 1681 C CA . ARG A 1 216 ? 32.137 -4.211 -29.572 1.00 57.84 216 ARG A CA 1
ATOM 1682 C C . ARG A 1 216 ? 32.147 -4.484 -28.074 1.00 57.84 216 ARG A C 1
ATOM 1684 O O . ARG A 1 216 ? 31.388 -3.868 -27.326 1.00 57.84 216 ARG A O 1
ATOM 1691 N N . ASP A 1 217 ? 33.046 -5.367 -27.650 1.00 56.00 217 ASP A N 1
ATOM 1692 C CA . ASP A 1 217 ? 33.136 -5.864 -26.273 1.00 56.00 217 ASP A CA 1
ATOM 1693 C C . ASP A 1 217 ? 33.681 -4.847 -25.233 1.00 56.00 217 ASP A C 1
ATOM 1695 O O . ASP A 1 217 ? 33.596 -5.149 -24.050 1.00 56.00 217 ASP A O 1
ATOM 1699 N N . ASP A 1 218 ? 34.123 -3.621 -25.576 1.00 48.91 218 ASP A N 1
ATOM 1700 C CA . ASP A 1 218 ? 34.708 -2.696 -24.566 1.00 48.91 218 ASP A CA 1
ATOM 1701 C C . ASP A 1 218 ? 34.236 -1.219 -24.570 1.00 48.91 218 ASP A C 1
ATOM 1703 O O . ASP A 1 218 ? 34.288 -0.561 -23.527 1.00 48.91 218 ASP A O 1
ATOM 1707 N N . GLU A 1 219 ? 33.677 -0.662 -25.654 1.00 47.22 219 GLU A N 1
ATOM 1708 C CA . GLU A 1 219 ? 33.330 0.783 -25.684 1.00 47.22 219 GLU A CA 1
ATOM 1709 C C . GLU A 1 219 ? 32.043 1.142 -24.907 1.00 47.22 219 GLU A C 1
ATOM 1711 O O . GLU A 1 219 ? 31.868 2.276 -24.450 1.00 47.22 219 GLU A O 1
ATOM 1716 N N . PHE A 1 220 ? 31.136 0.186 -24.682 1.00 51.66 220 PHE A N 1
ATOM 1717 C CA . PHE A 1 220 ? 29.851 0.461 -24.021 1.00 51.66 220 PHE A CA 1
ATOM 1718 C C . PHE A 1 220 ? 29.936 0.538 -22.488 1.00 51.66 220 PHE A C 1
ATOM 1720 O O . PHE A 1 220 ? 29.125 1.224 -21.857 1.00 51.66 220 PHE A O 1
ATOM 1727 N N . LEU A 1 221 ? 30.928 -0.120 -21.876 1.00 51.31 221 LEU A N 1
ATOM 1728 C CA . LEU A 1 221 ? 31.175 -0.038 -20.432 1.00 51.31 221 LEU A CA 1
ATOM 1729 C C . LEU A 1 221 ? 31.814 1.305 -20.039 1.00 51.31 221 LEU A C 1
ATOM 1731 O O . LEU A 1 221 ? 31.579 1.788 -18.927 1.00 51.31 221 LEU A O 1
ATOM 1735 N N . GLU A 1 222 ? 32.570 1.942 -20.938 1.00 46.00 222 GLU A N 1
ATOM 1736 C CA . GLU A 1 222 ? 33.192 3.247 -20.689 1.00 46.00 222 GLU A CA 1
ATOM 1737 C C . GLU A 1 222 ? 32.202 4.415 -20.754 1.00 46.00 222 GLU A C 1
ATOM 1739 O O . GLU A 1 222 ? 3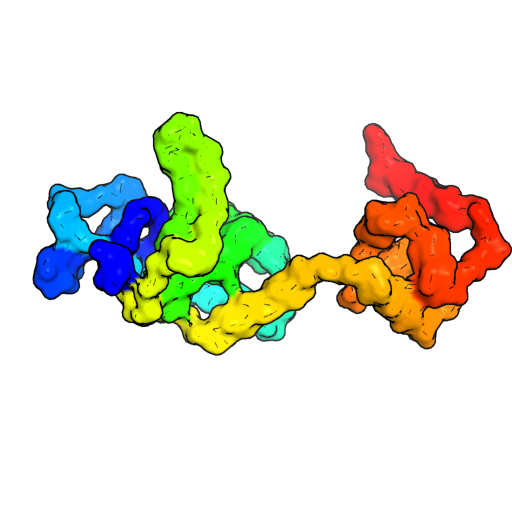2.268 5.307 -19.905 1.00 46.00 222 GLU A O 1
ATOM 1744 N N . VAL A 1 223 ? 31.251 4.418 -21.694 1.00 49.16 223 VAL A N 1
ATOM 1745 C CA . VAL A 1 223 ? 30.289 5.531 -21.831 1.00 49.16 223 VAL A CA 1
ATOM 1746 C C . VAL A 1 223 ? 29.360 5.627 -20.612 1.00 49.16 223 VAL A C 1
ATOM 1748 O O . VAL A 1 223 ? 29.102 6.725 -20.112 1.00 49.16 223 VAL A O 1
ATOM 1751 N N . ASP A 1 224 ? 28.912 4.491 -20.071 1.00 49.81 224 ASP A N 1
ATOM 1752 C CA . ASP A 1 224 ? 28.066 4.435 -18.869 1.00 49.81 224 ASP A CA 1
ATOM 1753 C C . ASP A 1 224 ? 28.855 4.795 -17.590 1.00 49.81 224 ASP A C 1
ATOM 1755 O O . ASP A 1 224 ? 28.357 5.522 -16.724 1.00 49.81 224 ASP A O 1
ATOM 1759 N N . ARG A 1 225 ? 30.133 4.381 -17.498 1.00 51.47 225 ARG A N 1
ATOM 1760 C CA . ARG A 1 225 ? 31.047 4.790 -16.411 1.00 51.47 225 ARG A CA 1
ATOM 1761 C C . ARG A 1 225 ? 31.348 6.292 -16.443 1.00 51.47 225 ARG A C 1
ATOM 1763 O O . ARG A 1 225 ? 31.316 6.928 -15.388 1.00 51.47 225 ARG A O 1
ATOM 1770 N N . ARG A 1 226 ? 31.597 6.874 -17.624 1.00 51.69 226 ARG A N 1
ATOM 1771 C CA . ARG A 1 226 ? 31.853 8.318 -17.796 1.00 51.69 226 ARG A CA 1
ATOM 1772 C C . ARG A 1 226 ? 30.619 9.157 -17.461 1.00 51.69 226 ARG A C 1
ATOM 1774 O O . ARG A 1 226 ? 30.748 10.146 -16.746 1.00 51.69 226 ARG A O 1
ATOM 1781 N N . ARG A 1 227 ? 29.419 8.736 -17.881 1.00 53.81 227 ARG A N 1
ATOM 1782 C CA . ARG A 1 227 ? 28.160 9.430 -17.542 1.00 53.81 227 ARG A CA 1
ATOM 1783 C C . ARG A 1 227 ? 27.832 9.375 -16.047 1.00 53.81 227 ARG A C 1
ATOM 1785 O O . ARG A 1 227 ? 27.429 10.390 -15.490 1.00 53.81 227 ARG A O 1
ATOM 1792 N N . ARG A 1 228 ? 28.059 8.242 -15.366 1.00 55.06 228 ARG A N 1
ATOM 1793 C CA . ARG A 1 228 ? 27.869 8.147 -13.902 1.00 55.06 228 ARG A CA 1
ATOM 1794 C C . ARG A 1 228 ? 28.855 8.998 -13.105 1.00 55.06 228 ARG A C 1
ATOM 1796 O O . ARG A 1 228 ? 28.430 9.633 -12.148 1.00 55.06 228 ARG A O 1
ATOM 1803 N N . ARG A 1 229 ? 30.131 9.058 -13.513 1.00 55.66 229 ARG A N 1
ATOM 1804 C CA . ARG A 1 229 ? 31.122 9.971 -12.906 1.00 55.66 229 ARG A CA 1
ATOM 1805 C C . ARG A 1 229 ? 30.762 11.445 -13.092 1.00 55.66 229 ARG A C 1
ATOM 1807 O O . ARG A 1 229 ? 31.064 12.242 -12.218 1.00 55.66 229 ARG A O 1
ATOM 1814 N N . ALA A 1 230 ? 30.126 11.798 -14.208 1.00 58.12 230 ALA A N 1
ATOM 1815 C CA . ALA A 1 230 ? 29.699 13.170 -14.476 1.00 58.12 230 ALA A CA 1
ATOM 1816 C C . ALA A 1 230 ? 28.436 13.581 -13.693 1.00 58.12 230 ALA A C 1
ATOM 1818 O O . ALA A 1 230 ? 28.299 14.745 -13.336 1.00 58.12 230 ALA A O 1
ATOM 1819 N N . LEU A 1 231 ? 27.519 12.643 -13.422 1.00 49.59 231 LEU A N 1
ATOM 1820 C CA . LEU A 1 231 ? 26.268 12.906 -12.691 1.00 49.59 231 LEU A CA 1
ATOM 1821 C C . LEU A 1 231 ? 26.423 12.866 -11.160 1.00 49.59 231 LEU A C 1
ATOM 1823 O O . LEU A 1 231 ? 25.614 13.468 -10.461 1.00 49.59 231 LEU A O 1
ATOM 1827 N N . TYR A 1 232 ? 27.451 12.184 -10.650 1.00 52.00 232 TYR A N 1
ATOM 1828 C CA . TYR A 1 232 ? 27.807 12.147 -9.228 1.00 52.00 232 TYR A CA 1
ATOM 1829 C C . TYR A 1 232 ? 29.331 12.290 -9.064 1.00 52.00 232 TYR A C 1
ATOM 1831 O O . TYR A 1 232 ? 30.019 11.284 -8.856 1.00 52.00 232 TYR A O 1
ATOM 1839 N N . PRO A 1 233 ? 29.891 13.507 -9.198 1.00 48.09 233 PRO A N 1
ATOM 1840 C CA . PRO A 1 233 ? 31.227 13.773 -8.684 1.00 48.09 233 PRO A CA 1
ATOM 1841 C C . PRO A 1 233 ? 31.170 13.612 -7.157 1.00 48.09 233 PRO A C 1
ATOM 1843 O O . PRO A 1 233 ? 30.177 13.997 -6.542 1.00 48.09 233 PRO A O 1
ATOM 1846 N N . GLY A 1 234 ? 32.172 12.945 -6.581 1.00 46.84 234 GLY A N 1
ATOM 1847 C CA . GLY A 1 234 ? 32.233 12.670 -5.141 1.00 46.84 234 GLY A CA 1
ATOM 1848 C C . GLY A 1 234 ? 32.137 13.917 -4.273 1.00 46.84 234 GLY A C 1
ATOM 1849 O O . GLY A 1 234 ? 32.555 14.996 -4.749 1.00 46.84 234 GLY A O 1
#

Sequence (234 aa):
MIELGYRQGGPAGSGVRRMPADQAGRPKGVLGRGEQKSLQTDRVVLVPGPDQEVATVRSIYQAFVRDGRREHEIARDLQARGEPTGSGRPWTRGMVHEILTNEKYVGDNVYNRVSFKPKRKRVRNPPAMWVRHDGAFDAVVDPQSFFTARGILQERGRRLTDEEMVERLRGLLATRPHLTAGAIDAADGLPSSSAYRARFGSLVAAYRLAGYTPDRDDEFLEVDRRRRRALYPG

Foldseek 3Di:
DVLLLFDDDDAQWFQKFKWWAAPVRHTDDTDDPPDDDPDPRITIHIATDPPVRLVLLVVLLCCCQVVVDQLAVSQVVCVVVVPAGPVRHRGHSVSSVCSLAPCVQQQKRKDDQWDDDPPDDIDGDPPVPINIDGNSYDHSDHPVSNVSSVVSCCVVVDDDDLVRLLVVVLVLCVVPVDDAQVSQCPDPPHDHLVVQCVVQVHSQSSCVSNVHHPPDDPPRVVVVVVVVCVVDVD

pLDDT: mean 82.78, std 12.14, range [46.0, 97.88]